Protein AF-A0A8S3WNC9-F1 (afdb_monomer_lite)

Sequence (208 aa):
MDARQRERILHWLAEEEEEILGGEDDEDGNHIYPDETSEHNTDSEQECDDGDPETQDHVSESSEDQQMDVDSSDSDDNEPLIHMSSQNFYFLKKKDKSGHYKTICKWSKTPYPQGIRTRRQNIVTEQPGPQGTARAVSNPFESWLLLLGVDMLQHIVECTNIKIASMQTNYERQRDCEETNIIELKALIGIMYLIGIHESSHALIDDI

Structure (mmCIF, N/CA/C/O backbone):
data_AF-A0A8S3WNC9-F1
#
_entry.id   AF-A0A8S3WNC9-F1
#
loop_
_atom_site.group_PDB
_atom_site.id
_atom_site.type_symbol
_atom_site.label_atom_id
_atom_site.label_alt_id
_atom_site.label_comp_id
_atom_site.label_asym_id
_atom_site.label_entity_id
_atom_site.label_seq_id
_atom_site.pdbx_PDB_ins_code
_atom_site.Cartn_x
_atom_site.Cartn_y
_atom_site.Cartn_z
_atom_site.occupancy
_atom_site.B_iso_or_equiv
_atom_site.auth_seq_id
_atom_site.auth_comp_id
_atom_site.auth_asym_id
_atom_site.auth_atom_id
_atom_site.pdbx_PDB_model_num
ATOM 1 N N . MET A 1 1 ? -11.033 -15.323 4.228 1.00 76.62 1 MET A N 1
ATOM 2 C CA . MET A 1 1 ? -9.978 -15.755 5.182 1.00 76.62 1 MET A CA 1
ATOM 3 C C . MET A 1 1 ? -10.143 -17.209 5.667 1.00 76.62 1 MET A C 1
ATOM 5 O O . MET A 1 1 ? -11.269 -17.615 5.930 1.00 76.62 1 MET A O 1
ATOM 9 N N . ASP A 1 2 ? -9.051 -17.983 5.805 1.00 87.38 2 ASP A N 1
ATOM 10 C CA . ASP A 1 2 ? -9.047 -19.333 6.424 1.00 87.38 2 ASP A CA 1
ATOM 11 C C . ASP A 1 2 ? -9.024 -19.273 7.968 1.00 87.38 2 ASP A C 1
ATOM 13 O O . ASP A 1 2 ? -8.505 -18.322 8.556 1.00 87.38 2 ASP A O 1
ATOM 17 N N . ALA A 1 3 ? -9.534 -20.305 8.647 1.00 84.88 3 ALA A N 1
ATOM 18 C CA . ALA A 1 3 ? -9.654 -20.348 10.109 1.00 84.88 3 ALA A CA 1
ATOM 19 C C . ALA A 1 3 ? -8.302 -20.180 10.826 1.00 84.88 3 ALA A C 1
ATOM 21 O O . ALA A 1 3 ? -8.204 -19.420 11.786 1.00 84.88 3 ALA A O 1
ATOM 22 N N . ARG A 1 4 ? -7.233 -20.802 10.308 1.00 89.44 4 ARG A N 1
ATOM 23 C CA . ARG A 1 4 ? -5.883 -20.658 10.885 1.00 89.44 4 ARG A CA 1
ATOM 24 C C . ARG A 1 4 ? -5.333 -19.244 10.744 1.00 89.44 4 ARG A C 1
ATOM 26 O O . ARG A 1 4 ? -4.591 -18.783 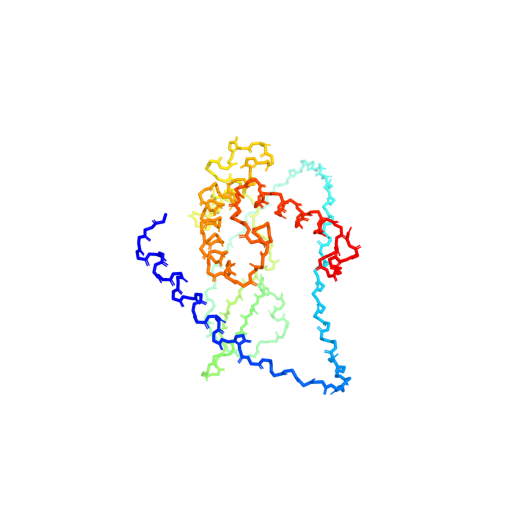11.602 1.00 89.44 4 ARG A O 1
ATOM 33 N N . GLN A 1 5 ? -5.649 -18.563 9.642 1.00 85.31 5 GLN A N 1
ATOM 34 C CA . GLN A 1 5 ? -5.223 -17.177 9.441 1.00 85.31 5 GLN A CA 1
ATOM 35 C C . GLN A 1 5 ? -5.932 -16.256 10.428 1.00 85.31 5 GLN A C 1
ATOM 37 O O . GLN A 1 5 ? -5.288 -15.398 11.021 1.00 85.31 5 GLN A O 1
ATOM 42 N N . ARG A 1 6 ? -7.228 -16.489 10.660 1.00 87.44 6 ARG A N 1
ATOM 43 C CA . ARG A 1 6 ? -8.001 -15.747 11.655 1.00 87.44 6 ARG A CA 1
ATOM 44 C C . ARG A 1 6 ? -7.433 -15.919 13.063 1.00 87.44 6 ARG A C 1
ATOM 46 O O . ARG A 1 6 ? -7.245 -14.928 13.755 1.00 87.44 6 ARG A O 1
ATOM 53 N N . GLU A 1 7 ? -7.123 -17.150 13.468 1.00 88.56 7 GLU A N 1
ATOM 54 C CA . GLU A 1 7 ? -6.500 -17.425 14.773 1.00 88.56 7 GLU A CA 1
ATOM 55 C C . GLU A 1 7 ? -5.151 -16.713 14.931 1.00 88.56 7 GLU A C 1
ATOM 57 O O . GLU A 1 7 ? -4.887 -16.120 15.972 1.00 88.56 7 GLU A O 1
ATOM 62 N N . ARG A 1 8 ? -4.319 -16.710 13.882 1.00 90.00 8 ARG A N 1
ATOM 63 C CA . ARG A 1 8 ? -3.036 -15.990 13.892 1.00 90.00 8 ARG A CA 1
ATOM 64 C C . ARG A 1 8 ? -3.204 -14.482 14.058 1.00 90.00 8 ARG A C 1
ATOM 66 O O . ARG A 1 8 ? -2.432 -13.879 14.787 1.00 90.00 8 ARG A O 1
ATOM 73 N N . ILE A 1 9 ? -4.190 -13.883 13.395 1.00 87.88 9 ILE A N 1
ATOM 74 C CA . ILE A 1 9 ? -4.463 -12.445 13.526 1.00 87.88 9 ILE A CA 1
ATOM 75 C C . ILE A 1 9 ? -4.947 -12.124 14.937 1.00 87.88 9 ILE A C 1
ATOM 77 O O . ILE A 1 9 ? -4.462 -11.176 15.536 1.00 87.88 9 ILE A O 1
ATOM 81 N N . LEU A 1 10 ? -5.847 -12.936 15.498 1.00 87.62 10 LEU A N 1
ATOM 82 C CA . LEU A 1 10 ? -6.298 -12.756 16.880 1.00 87.62 10 LEU A CA 1
ATOM 83 C C . LEU A 1 10 ? -5.141 -12.847 17.883 1.00 87.62 10 LEU A C 1
ATOM 85 O O . LEU A 1 10 ? -5.122 -12.090 18.844 1.00 87.62 10 LEU A O 1
ATOM 89 N N . HIS A 1 11 ? -4.173 -13.734 17.642 1.00 88.62 11 HIS A N 1
ATOM 90 C CA . HIS A 1 11 ? -2.960 -13.811 18.454 1.00 88.62 11 HIS A CA 1
ATOM 91 C C . HIS A 1 11 ? -2.130 -12.524 18.380 1.00 88.62 11 HIS A C 1
ATOM 93 O O . HIS A 1 11 ? -1.777 -11.985 19.420 1.00 88.62 11 HIS A O 1
ATOM 99 N N . TRP A 1 12 ? -1.867 -12.004 17.176 1.00 87.25 12 TRP A N 1
ATOM 100 C CA . TRP A 1 12 ? -1.143 -10.735 17.008 1.00 87.25 12 TRP A CA 1
ATOM 101 C C . TRP A 1 12 ? -1.840 -9.566 17.701 1.00 87.25 12 TRP A C 1
ATOM 103 O O . TRP A 1 12 ? -1.190 -8.755 18.348 1.00 87.25 12 TRP A O 1
ATOM 113 N N . LEU A 1 13 ? -3.169 -9.503 17.610 1.00 84.31 13 LEU A N 1
ATOM 114 C CA . LEU A 1 13 ? -3.936 -8.444 18.262 1.00 84.31 13 LEU A CA 1
ATOM 115 C C . LEU A 1 13 ? -3.883 -8.524 19.792 1.00 84.31 13 LEU A C 1
ATOM 117 O O . LEU A 1 13 ? -3.935 -7.485 20.440 1.00 84.31 13 LEU A O 1
ATOM 121 N N . ALA A 1 14 ? -3.785 -9.730 20.357 1.00 82.31 14 ALA A N 1
ATOM 122 C CA . ALA A 1 14 ? -3.617 -9.914 21.795 1.00 82.31 14 ALA A CA 1
ATOM 123 C C . ALA A 1 14 ? -2.210 -9.506 22.269 1.00 82.31 14 ALA A C 1
ATOM 125 O O . ALA A 1 14 ? -2.079 -8.957 23.357 1.00 82.31 14 ALA A O 1
ATOM 126 N N . GLU A 1 15 ? -1.175 -9.733 21.451 1.00 78.31 15 GLU A N 1
ATOM 127 C CA . GLU A 1 15 ? 0.200 -9.296 21.743 1.00 78.31 15 GLU A CA 1
ATOM 128 C C . GLU A 1 15 ? 0.330 -7.760 21.736 1.00 78.31 15 GLU A C 1
ATOM 130 O O . GLU A 1 15 ? 0.956 -7.199 22.631 1.00 78.31 15 GLU A O 1
ATOM 135 N N . GLU A 1 16 ? -0.306 -7.063 20.785 1.00 66.50 16 GLU A N 1
ATOM 136 C CA . GLU A 1 16 ? -0.294 -5.587 20.730 1.00 66.50 16 GLU A CA 1
ATOM 137 C C . GLU A 1 16 ? -0.976 -4.926 21.942 1.00 66.50 16 GLU A C 1
ATOM 139 O O . GLU A 1 16 ? -0.568 -3.847 22.371 1.00 66.50 16 GLU A O 1
ATOM 144 N N . GLU A 1 17 ? -2.013 -5.548 22.515 1.00 59.25 17 GLU A N 1
ATOM 145 C CA . GLU A 1 17 ? -2.691 -5.014 23.706 1.00 59.25 17 GLU A CA 1
ATOM 146 C C . GLU A 1 17 ? -1.800 -5.065 24.961 1.00 59.25 17 GLU A C 1
ATOM 148 O O . GLU A 1 17 ? -1.938 -4.205 25.832 1.00 59.25 17 GLU A O 1
ATOM 153 N N . GLU A 1 18 ? -0.846 -6.001 25.044 1.00 54.47 18 GLU A N 1
ATOM 154 C CA . GLU A 1 18 ? 0.118 -6.058 26.153 1.00 54.47 18 GLU A CA 1
ATOM 155 C C . GLU A 1 18 ? 1.220 -4.986 26.047 1.00 54.47 18 GLU A C 1
ATOM 157 O O . GLU A 1 18 ? 1.701 -4.518 27.078 1.00 54.47 18 GLU A O 1
ATOM 162 N N . GLU A 1 19 ? 1.590 -4.538 24.841 1.00 51.41 19 GLU A N 1
ATOM 163 C CA . GLU A 1 19 ? 2.602 -3.480 24.658 1.00 51.41 19 GLU A CA 1
ATOM 164 C C . GLU A 1 19 ? 2.064 -2.058 24.910 1.00 51.41 19 GLU A C 1
ATOM 166 O O . GLU A 1 19 ? 2.838 -1.163 25.252 1.00 51.41 19 GLU A O 1
ATOM 171 N N . ILE A 1 20 ? 0.750 -1.830 24.791 1.00 47.00 20 ILE A N 1
ATOM 172 C CA . ILE A 1 20 ? 0.132 -0.498 24.960 1.00 47.00 20 ILE A CA 1
ATOM 173 C C . ILE A 1 20 ? -0.254 -0.209 26.431 1.00 47.00 20 ILE A C 1
ATOM 175 O O . ILE A 1 20 ? -0.448 0.947 26.812 1.00 47.00 20 ILE A O 1
ATOM 179 N N . LEU A 1 21 ? -0.290 -1.221 27.307 1.00 36.31 21 LEU A N 1
ATOM 180 C CA . LEU A 1 21 ? -0.607 -1.089 28.742 1.00 36.31 21 LEU A CA 1
ATOM 181 C C . LEU A 1 21 ? 0.608 -0.662 29.593 1.00 36.31 21 LEU A C 1
ATOM 183 O O . LEU A 1 21 ? 0.961 -1.310 30.577 1.00 36.31 21 LEU A O 1
ATOM 187 N N . GLY A 1 22 ? 1.251 0.443 29.213 1.00 39.50 22 GLY A N 1
ATOM 188 C CA . GLY A 1 22 ? 2.412 1.003 29.918 1.00 39.50 22 GLY A CA 1
ATOM 189 C C . GLY A 1 22 ? 2.439 2.529 30.017 1.00 39.50 22 GLY A C 1
ATOM 190 O O . GLY A 1 22 ? 3.501 3.091 30.266 1.00 39.50 22 GLY A O 1
ATOM 191 N N . GLY A 1 23 ? 1.311 3.207 29.796 1.00 39.94 23 GLY A N 1
ATOM 192 C CA . GLY A 1 23 ? 1.157 4.630 30.096 1.00 39.94 23 GLY A CA 1
ATOM 193 C C . GLY A 1 23 ? 0.441 4.800 31.427 1.00 39.94 23 GLY A C 1
ATOM 194 O O . GLY A 1 23 ? -0.783 4.879 31.451 1.0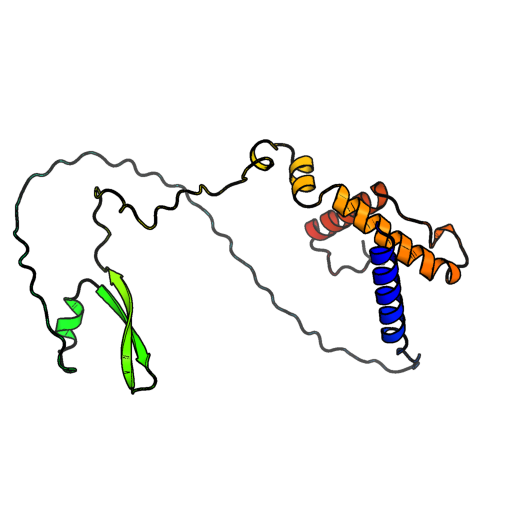0 39.94 23 GLY A O 1
ATOM 195 N N . GLU A 1 24 ? 1.182 4.792 32.534 1.00 39.19 24 GLU A N 1
ATOM 196 C CA . GLU A 1 24 ? 0.661 5.331 33.790 1.00 39.19 24 GLU A CA 1
ATOM 197 C C . GLU A 1 24 ? 0.389 6.828 33.571 1.00 39.19 24 GLU A C 1
ATOM 199 O O . GLU A 1 24 ? 1.256 7.561 33.089 1.00 39.19 24 GLU A O 1
ATOM 204 N N . ASP A 1 25 ? -0.841 7.255 33.863 1.00 47.38 25 ASP A N 1
ATOM 205 C CA . ASP A 1 25 ? -1.252 8.656 33.899 1.00 47.38 25 ASP A CA 1
ATOM 206 C C . ASP A 1 25 ? -0.481 9.382 35.014 1.00 47.38 25 ASP A C 1
ATOM 208 O O . ASP A 1 25 ? -0.978 9.549 36.130 1.00 47.38 25 ASP A O 1
ATOM 212 N N . ASP A 1 26 ? 0.739 9.817 34.719 1.00 41.84 26 ASP A N 1
ATOM 213 C CA . ASP A 1 26 ? 1.429 10.807 35.533 1.00 41.84 26 ASP A CA 1
ATOM 214 C C . ASP A 1 26 ? 1.011 12.202 35.052 1.00 41.84 26 ASP A C 1
ATOM 216 O O . ASP A 1 26 ? 1.523 12.762 34.077 1.00 41.84 26 ASP A O 1
ATOM 220 N N . GLU A 1 27 ? 0.029 12.769 35.754 1.00 52.34 27 GLU A N 1
ATOM 221 C CA . GLU A 1 27 ? -0.184 14.210 35.776 1.00 52.34 27 GLU A CA 1
ATOM 222 C C . GLU A 1 27 ? 1.116 14.917 36.212 1.00 52.34 27 GLU A C 1
ATOM 224 O O . GLU A 1 27 ? 1.657 14.639 37.281 1.00 52.34 27 GLU A O 1
ATOM 229 N N . ASP A 1 28 ? 1.517 15.907 35.407 1.00 45.28 28 ASP A N 1
ATOM 230 C CA . ASP A 1 28 ? 2.451 17.012 35.686 1.00 45.28 28 ASP A CA 1
ATOM 231 C C . ASP A 1 28 ? 3.860 16.930 35.054 1.00 45.28 28 ASP A C 1
ATOM 233 O O . ASP A 1 28 ? 4.662 16.036 35.310 1.00 45.28 28 ASP A O 1
ATOM 237 N N . GLY A 1 29 ? 4.192 17.977 34.284 1.00 40.88 29 GLY A N 1
ATOM 238 C CA . GLY A 1 29 ? 5.581 18.368 34.018 1.00 40.88 29 GLY A CA 1
ATOM 239 C C . GLY A 1 29 ? 6.100 18.255 32.579 1.00 40.88 29 GLY A C 1
ATOM 240 O O . GLY A 1 29 ? 6.952 17.428 32.292 1.00 40.88 29 GLY A O 1
ATOM 241 N N . ASN A 1 30 ? 5.678 19.176 31.703 1.00 45.16 30 ASN A N 1
ATOM 242 C CA . ASN A 1 30 ? 6.481 19.806 30.636 1.00 45.16 30 ASN A CA 1
ATOM 243 C C . ASN A 1 30 ? 7.755 19.049 30.171 1.00 45.16 30 ASN A C 1
ATOM 245 O O . ASN A 1 30 ? 8.873 19.441 30.523 1.00 45.16 30 ASN A O 1
ATOM 249 N N . HIS A 1 31 ? 7.601 18.024 29.325 1.00 38.72 31 HIS A N 1
ATOM 250 C CA . HIS A 1 31 ? 8.727 17.378 28.649 1.00 38.72 31 HIS A CA 1
ATOM 251 C C . HIS A 1 31 ? 8.811 17.854 27.192 1.00 38.72 31 HIS A C 1
ATOM 253 O O . HIS A 1 31 ? 8.074 17.414 26.316 1.00 38.72 31 HIS A O 1
ATOM 259 N N . ILE A 1 32 ? 9.717 18.801 26.940 1.00 41.75 32 ILE A N 1
ATOM 260 C CA . ILE A 1 32 ? 10.161 19.160 25.588 1.00 41.75 32 ILE A CA 1
ATOM 261 C C . ILE A 1 32 ? 10.889 17.936 25.025 1.00 41.75 32 ILE A C 1
ATOM 263 O O . ILE A 1 32 ? 11.963 17.582 25.517 1.00 41.75 32 ILE A O 1
ATOM 267 N N . TYR A 1 33 ? 10.298 17.282 24.028 1.00 45.78 33 TYR A N 1
ATOM 268 C CA . TYR A 1 33 ? 11.011 16.319 23.194 1.00 45.78 33 TYR A CA 1
ATOM 269 C C . TYR A 1 33 ? 11.911 17.100 22.226 1.00 45.78 33 TYR A C 1
ATOM 271 O O . TYR A 1 33 ? 11.439 18.061 21.614 1.00 45.78 33 TYR A O 1
ATOM 279 N N . PRO A 1 34 ? 13.204 16.757 22.099 1.00 41.41 34 PRO A N 1
ATOM 280 C CA . PRO A 1 34 ? 14.046 17.356 21.081 1.00 41.41 34 PRO A CA 1
ATOM 281 C C . PRO A 1 34 ? 13.605 16.851 19.703 1.00 41.41 34 PRO A C 1
ATOM 283 O O . PRO A 1 34 ? 13.521 15.651 19.457 1.00 41.41 34 PRO A O 1
ATOM 286 N N . ASP A 1 35 ? 13.304 17.821 18.850 1.00 41.84 35 ASP A N 1
ATOM 287 C CA . ASP A 1 35 ? 12.992 17.714 17.431 1.00 41.84 35 ASP A CA 1
ATOM 288 C C . ASP A 1 35 ? 14.160 17.050 16.680 1.00 41.84 35 ASP A C 1
ATOM 290 O O . ASP A 1 35 ? 15.197 17.670 16.439 1.00 41.84 35 ASP A O 1
ATOM 294 N N . GLU A 1 36 ? 14.032 15.761 16.360 1.00 45.34 36 GLU A N 1
ATOM 295 C CA . GLU A 1 36 ? 14.925 15.090 15.413 1.00 45.34 36 GLU A CA 1
ATOM 296 C C . GLU A 1 36 ? 14.357 15.294 14.006 1.00 45.34 36 GLU A C 1
ATOM 298 O O . GLU A 1 36 ? 13.666 14.442 13.443 1.00 45.34 36 GLU A O 1
ATOM 303 N N . THR A 1 37 ? 14.653 16.457 13.429 1.00 41.12 37 THR A N 1
ATOM 304 C CA . THR A 1 37 ? 14.406 16.745 12.018 1.00 41.12 37 THR A CA 1
ATOM 305 C C . THR A 1 37 ? 15.245 15.798 11.158 1.00 41.12 37 THR A C 1
ATOM 307 O O . THR A 1 37 ? 16.446 15.997 10.962 1.00 41.12 37 THR A O 1
ATOM 310 N N . SER A 1 38 ? 14.625 14.740 10.638 1.00 45.34 38 SER A N 1
ATOM 311 C CA . SER A 1 38 ? 15.210 13.922 9.577 1.00 45.34 38 SER A CA 1
ATOM 312 C C . SER A 1 38 ? 15.127 14.692 8.255 1.00 45.34 38 SER A C 1
ATOM 314 O O . SER A 1 38 ? 14.096 14.708 7.586 1.00 45.34 38 SER A O 1
ATOM 316 N N . GLU A 1 39 ? 16.211 15.375 7.887 1.00 41.31 39 GLU A N 1
ATOM 317 C CA . GLU A 1 39 ? 16.338 16.079 6.607 1.00 41.31 39 GLU A CA 1
ATOM 318 C C . GLU A 1 39 ? 16.530 15.079 5.451 1.00 41.31 39 GLU A C 1
ATOM 320 O O . GLU A 1 39 ? 17.648 14.796 5.014 1.00 41.31 39 GLU A O 1
ATOM 325 N N . HIS A 1 40 ? 15.436 14.526 4.927 1.00 42.47 40 HIS A N 1
ATOM 326 C CA . HIS A 1 40 ? 15.460 13.772 3.674 1.00 42.47 40 HIS A CA 1
ATOM 327 C C . HIS A 1 40 ? 15.319 14.725 2.478 1.00 42.47 40 HIS A C 1
ATOM 329 O O . HIS A 1 40 ? 14.245 14.885 1.904 1.00 42.47 40 HIS A O 1
ATOM 335 N N . ASN A 1 41 ? 16.423 15.364 2.087 1.00 49.97 41 ASN A N 1
ATOM 336 C CA . ASN A 1 41 ? 16.502 16.107 0.830 1.00 49.97 41 ASN A CA 1
ATOM 337 C C . ASN A 1 41 ? 16.599 15.118 -0.344 1.00 49.97 41 ASN A C 1
ATOM 339 O O . ASN A 1 41 ? 17.667 14.567 -0.606 1.00 49.97 41 ASN A O 1
ATOM 343 N N . THR A 1 42 ? 15.497 14.896 -1.064 1.00 52.31 42 THR A N 1
ATOM 344 C CA . THR A 1 42 ? 15.538 14.333 -2.425 1.00 52.31 42 THR A CA 1
ATOM 345 C C . THR A 1 42 ? 15.130 15.420 -3.400 1.00 52.31 42 THR A C 1
ATOM 347 O O . THR A 1 42 ? 13.991 15.474 -3.849 1.00 52.31 42 THR A O 1
ATOM 350 N N . ASP A 1 43 ? 16.083 16.295 -3.695 1.00 41.62 43 ASP A N 1
ATOM 351 C CA . ASP A 1 43 ? 16.003 17.179 -4.845 1.00 41.62 43 ASP A CA 1
ATOM 352 C C . ASP A 1 43 ? 16.796 16.532 -5.988 1.00 41.62 43 ASP A C 1
ATOM 354 O O . ASP A 1 43 ? 18.007 16.301 -5.907 1.00 41.62 43 ASP A O 1
ATOM 358 N N . SER A 1 44 ? 16.085 16.109 -7.023 1.00 48.88 44 SER A N 1
ATOM 359 C CA . SER A 1 44 ? 16.664 15.646 -8.281 1.00 48.88 44 SER A CA 1
ATOM 360 C C . SER A 1 44 ? 15.734 16.073 -9.402 1.00 48.88 44 SER A C 1
ATOM 362 O O . SER A 1 44 ? 15.063 15.258 -10.031 1.00 48.88 44 SER A O 1
ATOM 364 N N . GLU A 1 45 ? 15.692 17.380 -9.639 1.00 49.03 45 GLU A N 1
ATOM 365 C CA . GLU A 1 45 ? 15.221 17.933 -10.901 1.00 49.03 45 GLU A CA 1
ATOM 366 C C . GLU A 1 45 ? 16.258 17.629 -11.991 1.00 49.03 45 GLU A C 1
ATOM 368 O O . GLU A 1 45 ? 17.377 18.143 -11.987 1.00 49.03 45 GLU A O 1
ATOM 373 N N . GLN A 1 46 ? 15.905 16.745 -12.925 1.00 52.34 46 GLN A N 1
ATOM 374 C CA . GLN A 1 46 ? 16.697 16.494 -14.124 1.00 52.34 46 GLN A CA 1
ATOM 375 C C . GLN A 1 46 ? 15.867 16.912 -15.341 1.00 52.34 46 GLN A C 1
ATOM 377 O O . GLN A 1 46 ? 15.061 16.140 -15.858 1.00 52.34 46 GLN A O 1
ATOM 382 N N . GLU A 1 47 ? 16.049 18.165 -15.766 1.00 41.28 47 GLU A N 1
ATOM 383 C CA . GLU A 1 47 ? 15.577 18.677 -17.055 1.00 41.28 47 GLU A CA 1
ATOM 384 C C . GLU A 1 47 ? 16.251 17.894 -18.192 1.00 41.28 47 GLU A C 1
ATOM 386 O O . GLU A 1 47 ? 17.480 17.843 -18.298 1.00 41.28 47 GLU A O 1
ATOM 391 N N . CYS A 1 48 ? 15.448 17.270 -19.052 1.00 39.09 48 CYS A N 1
ATOM 392 C CA . CYS A 1 48 ? 15.897 16.723 -20.324 1.00 39.09 48 CYS A CA 1
ATOM 393 C C . CYS A 1 48 ? 15.686 17.765 -21.433 1.00 39.09 48 CYS A C 1
ATOM 395 O O . CYS A 1 48 ? 14.566 17.996 -21.884 1.00 39.09 48 CYS A O 1
ATOM 397 N N . ASP A 1 49 ? 16.781 18.393 -21.863 1.00 44.34 49 ASP A N 1
ATOM 398 C CA . ASP A 1 49 ? 16.846 19.226 -23.067 1.00 44.34 49 ASP A CA 1
ATOM 399 C C . ASP A 1 49 ? 17.164 18.328 -24.275 1.00 44.34 49 ASP A C 1
ATOM 401 O O . ASP A 1 49 ? 18.269 17.794 -24.406 1.00 44.34 49 ASP A O 1
ATOM 405 N N . ASP A 1 50 ? 16.155 18.096 -25.116 1.00 44.97 50 ASP A N 1
ATOM 406 C CA . ASP A 1 50 ? 16.214 17.244 -26.308 1.00 44.97 50 ASP A CA 1
ATOM 407 C C . ASP A 1 50 ? 16.670 18.091 -27.512 1.00 44.97 50 ASP A C 1
ATOM 409 O O . ASP A 1 50 ? 15.873 18.630 -28.285 1.00 44.97 50 ASP A O 1
ATOM 413 N N . GLY A 1 51 ? 17.988 18.264 -27.631 1.00 40.72 51 GLY A N 1
ATOM 414 C CA . GLY A 1 51 ? 18.640 18.957 -28.741 1.00 40.72 51 GLY A CA 1
ATOM 415 C C . GLY A 1 51 ? 19.197 17.985 -29.782 1.00 40.72 51 GLY A C 1
ATOM 416 O O . GLY A 1 51 ? 20.292 17.451 -29.616 1.00 40.72 51 GLY A O 1
ATOM 417 N N . ASP A 1 52 ? 18.452 17.792 -30.869 1.00 49.59 52 ASP A N 1
ATOM 418 C CA . ASP A 1 52 ? 18.869 17.126 -32.110 1.00 49.59 52 ASP A CA 1
ATOM 419 C C . ASP A 1 52 ? 20.082 17.815 -32.769 1.00 49.59 52 ASP A C 1
ATOM 421 O O . ASP A 1 52 ? 20.088 19.043 -32.914 1.00 49.59 52 ASP A O 1
ATOM 425 N N . PRO A 1 53 ? 21.081 17.052 -33.250 1.00 48.66 53 PRO A N 1
ATOM 426 C CA . PRO A 1 53 ? 21.934 17.540 -34.315 1.00 48.66 53 PRO A CA 1
ATOM 427 C C . PRO A 1 53 ? 21.955 16.578 -35.510 1.00 48.66 53 PRO A C 1
ATOM 429 O O . PRO A 1 53 ? 22.694 15.588 -35.540 1.00 48.66 53 PRO A O 1
ATOM 432 N N . GLU A 1 54 ? 21.249 16.969 -36.572 1.00 46.28 54 GLU A N 1
ATOM 433 C CA . GLU A 1 54 ? 21.592 16.580 -37.937 1.00 46.28 54 GLU A CA 1
ATOM 434 C C . GLU A 1 54 ? 23.070 16.877 -38.225 1.00 46.28 54 GLU A C 1
ATOM 436 O O . GLU A 1 54 ? 23.492 18.034 -38.204 1.00 46.28 54 GLU A O 1
ATOM 441 N N . THR A 1 55 ? 23.863 15.860 -38.578 1.00 40.88 55 THR A N 1
ATOM 442 C CA . THR A 1 55 ? 25.173 16.080 -39.210 1.00 40.88 55 THR A CA 1
ATOM 443 C C . THR A 1 55 ? 25.505 15.028 -40.274 1.00 40.88 55 THR A C 1
ATOM 445 O O . THR A 1 55 ? 25.925 13.912 -39.999 1.00 40.88 55 THR A O 1
ATOM 448 N N . GLN A 1 56 ? 25.247 15.442 -41.515 1.00 39.78 56 GLN A N 1
ATOM 449 C CA . GLN A 1 56 ? 26.083 15.356 -42.720 1.00 39.78 56 GLN A CA 1
ATOM 450 C C . GLN A 1 56 ? 27.161 14.258 -42.842 1.00 39.78 56 GLN A C 1
ATOM 452 O O . GLN A 1 56 ? 28.135 14.194 -42.095 1.00 39.78 56 GLN A O 1
ATOM 457 N N . ASP A 1 57 ? 27.015 13.517 -43.945 1.00 40.69 57 ASP A N 1
ATOM 458 C CA . ASP A 1 57 ? 28.016 12.726 -44.665 1.00 40.69 57 ASP A CA 1
ATOM 459 C C . ASP A 1 57 ? 29.402 13.390 -44.732 1.00 40.69 57 ASP A C 1
ATOM 461 O O . ASP A 1 57 ? 29.554 14.498 -45.253 1.00 40.69 57 ASP A O 1
ATOM 465 N N . HIS A 1 58 ? 30.440 12.642 -44.353 1.00 39.22 58 HIS A N 1
ATOM 466 C CA . HIS A 1 58 ? 31.770 12.847 -44.918 1.00 39.22 58 HIS A CA 1
ATOM 467 C C . HIS A 1 58 ? 32.528 11.521 -45.039 1.00 39.22 58 HIS A C 1
ATOM 469 O O . HIS A 1 58 ? 32.915 10.889 -44.058 1.00 39.22 58 HIS A O 1
ATOM 475 N N . VAL A 1 59 ? 32.741 11.114 -46.289 1.00 44.25 59 VAL A N 1
ATOM 476 C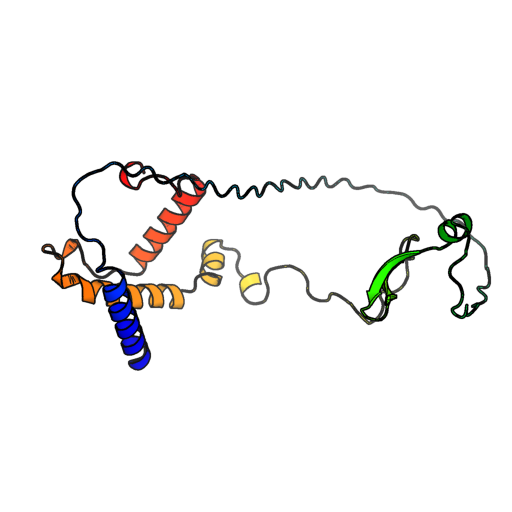 CA . VAL A 1 59 ? 33.607 10.008 -46.706 1.00 44.25 59 VAL A CA 1
ATOM 477 C C . VAL A 1 59 ? 35.068 10.427 -46.528 1.00 44.25 59 VAL A C 1
ATOM 479 O O . VAL A 1 59 ? 35.429 11.525 -46.952 1.00 44.25 59 VAL A O 1
ATOM 482 N N . SER A 1 60 ? 35.897 9.544 -45.963 1.00 37.06 60 SER A N 1
ATOM 483 C CA . SER A 1 60 ? 37.357 9.545 -46.140 1.00 37.06 60 SER A CA 1
ATOM 484 C C . SER A 1 60 ? 37.919 8.126 -46.006 1.00 37.06 60 SER A C 1
ATOM 486 O O . SER A 1 60 ? 37.573 7.386 -45.087 1.00 37.06 60 SER A O 1
ATOM 488 N N . GLU A 1 61 ? 38.764 7.768 -46.970 1.00 38.91 61 GLU A N 1
ATOM 489 C CA . GLU A 1 61 ? 39.427 6.478 -47.170 1.00 38.91 61 GLU A CA 1
ATOM 490 C C . GLU A 1 61 ? 40.747 6.338 -46.380 1.00 38.91 61 GLU A C 1
ATOM 492 O O . GLU A 1 61 ? 41.405 7.335 -46.088 1.00 38.91 61 GLU A O 1
ATOM 497 N N . SER A 1 62 ? 41.191 5.076 -46.234 1.00 36.44 62 SER A N 1
ATOM 498 C CA . SER A 1 62 ? 42.573 4.618 -45.956 1.00 36.44 62 SER A CA 1
ATOM 499 C C . SER A 1 62 ? 43.070 4.799 -44.507 1.00 36.44 62 SER A C 1
ATOM 501 O O . SER A 1 62 ? 42.750 5.780 -43.856 1.00 36.44 62 SER A O 1
ATOM 503 N N . SER A 1 63 ? 43.837 3.903 -43.883 1.00 35.19 63 SER A N 1
ATOM 504 C CA . SER A 1 63 ? 44.771 2.880 -44.370 1.00 35.19 63 SER A CA 1
ATOM 505 C C . SER A 1 63 ? 44.963 1.779 -43.313 1.00 35.19 63 SER A C 1
ATOM 507 O O . SER A 1 63 ? 44.704 1.979 -42.127 1.00 35.19 63 SER A O 1
ATOM 509 N N . GLU A 1 64 ? 45.423 0.615 -43.765 1.00 47.75 64 GLU A N 1
ATOM 510 C CA . GLU A 1 64 ? 45.787 -0.558 -42.967 1.00 47.75 64 GLU A CA 1
ATOM 511 C C . GLU A 1 64 ? 46.907 -0.253 -41.962 1.00 47.75 64 GLU A C 1
ATOM 513 O O . GLU A 1 64 ? 47.910 0.342 -42.339 1.00 47.75 64 GLU A O 1
ATOM 518 N N . ASP A 1 65 ? 46.787 -0.742 -40.722 1.00 39.38 65 ASP A N 1
ATOM 519 C CA . ASP A 1 65 ? 47.951 -0.940 -39.854 1.00 39.38 65 ASP A CA 1
ATOM 520 C C . ASP A 1 65 ? 47.788 -2.186 -38.973 1.00 39.38 65 ASP A C 1
ATOM 522 O O . ASP A 1 65 ? 46.784 -2.402 -38.288 1.00 39.38 65 ASP A O 1
ATOM 526 N N . GLN A 1 66 ? 48.800 -3.047 -39.064 1.00 44.22 66 GLN A N 1
ATOM 527 C CA . GLN A 1 66 ? 48.900 -4.366 -38.450 1.00 44.22 66 GLN A CA 1
ATOM 528 C C . GLN A 1 66 ? 49.176 -4.232 -36.947 1.00 44.22 66 GLN A C 1
ATOM 530 O O . GLN A 1 66 ? 50.182 -3.652 -36.543 1.00 44.22 66 GLN A O 1
ATOM 535 N N . GLN A 1 67 ? 48.314 -4.807 -36.108 1.00 41.34 67 GLN A N 1
ATOM 536 C CA . GLN A 1 67 ? 48.533 -4.876 -34.662 1.00 41.34 67 GLN A CA 1
ATOM 537 C C . GLN A 1 67 ? 49.323 -6.146 -34.326 1.00 41.34 67 GLN A C 1
ATOM 539 O O . GLN A 1 67 ? 48.840 -7.258 -34.526 1.00 41.34 67 GLN A O 1
ATOM 544 N N . MET A 1 68 ? 50.554 -5.977 -33.838 1.00 39.91 68 MET A N 1
ATOM 545 C CA . MET A 1 68 ? 51.300 -7.033 -33.152 1.00 39.91 68 MET A CA 1
ATOM 546 C C . MET A 1 68 ? 50.857 -7.079 -31.688 1.00 39.91 68 MET A C 1
ATOM 548 O O . MET A 1 68 ? 51.053 -6.116 -30.947 1.00 39.91 68 MET A O 1
ATOM 552 N N . ASP A 1 69 ? 50.286 -8.209 -31.278 1.00 39.47 69 ASP A N 1
ATOM 553 C CA . ASP A 1 69 ? 49.993 -8.517 -29.882 1.00 39.47 69 ASP A CA 1
ATOM 554 C C . ASP A 1 69 ? 51.307 -8.775 -29.127 1.00 39.47 69 ASP A C 1
ATOM 556 O O . ASP A 1 69 ? 51.962 -9.802 -29.316 1.00 39.47 69 ASP A O 1
ATOM 560 N N . VAL A 1 70 ? 51.707 -7.835 -28.270 1.00 43.22 70 VAL A N 1
ATOM 561 C CA . VAL A 1 70 ? 52.784 -8.040 -27.294 1.00 43.22 70 VAL A CA 1
ATOM 562 C C . VAL A 1 70 ? 52.177 -8.404 -25.943 1.00 43.22 70 VAL A C 1
ATOM 564 O O . VAL A 1 70 ? 51.570 -7.581 -25.257 1.00 43.22 70 VAL A O 1
ATOM 567 N N . ASP A 1 71 ? 52.336 -9.673 -25.580 1.00 43.97 71 ASP A N 1
ATOM 568 C CA . ASP A 1 71 ? 51.981 -10.230 -24.279 1.00 43.97 71 ASP A CA 1
ATOM 569 C C . ASP A 1 71 ? 52.988 -9.715 -23.234 1.00 43.97 71 ASP A C 1
ATOM 571 O O . ASP A 1 71 ? 54.128 -10.180 -23.159 1.00 43.97 71 ASP A O 1
ATOM 575 N N . SER A 1 72 ? 52.617 -8.670 -22.486 1.00 43.44 72 SER A N 1
ATOM 576 C CA . SER A 1 72 ? 53.495 -8.083 -21.469 1.00 43.44 72 SER A CA 1
ATOM 577 C C . SER A 1 72 ? 53.273 -8.770 -20.129 1.00 43.44 72 SER A C 1
ATOM 579 O O . SER A 1 72 ? 52.342 -8.454 -19.386 1.00 43.44 72 SER A O 1
ATOM 581 N N . SER A 1 73 ? 54.179 -9.704 -19.843 1.00 43.59 73 SER A N 1
ATOM 582 C CA . SER A 1 73 ? 54.387 -10.329 -18.541 1.00 43.59 73 SER A CA 1
ATOM 583 C C . SER A 1 73 ? 54.565 -9.289 -17.430 1.00 43.59 73 SER A C 1
ATOM 585 O O . SER A 1 73 ? 55.279 -8.300 -17.581 1.00 43.59 73 SER A O 1
ATOM 587 N N . ASP A 1 74 ? 53.922 -9.587 -16.307 1.00 57.97 74 ASP A N 1
ATOM 588 C CA . ASP A 1 74 ? 53.964 -8.924 -15.005 1.00 57.97 74 ASP A CA 1
ATOM 589 C C . ASP A 1 74 ? 55.394 -8.871 -14.439 1.00 57.97 74 ASP A C 1
ATOM 591 O O . ASP A 1 74 ? 55.991 -9.928 -14.233 1.00 57.97 74 ASP A O 1
ATOM 595 N N . SER A 1 75 ? 55.946 -7.669 -14.220 1.00 52.00 75 SER A N 1
ATOM 596 C CA . SER A 1 75 ? 56.923 -7.392 -13.153 1.00 52.00 75 SER A CA 1
ATOM 597 C C . SER A 1 75 ? 57.309 -5.906 -13.068 1.00 52.00 75 SER A C 1
ATOM 599 O O . SER A 1 75 ? 57.717 -5.300 -14.054 1.00 52.00 75 SER A O 1
ATOM 601 N N . ASP A 1 76 ? 57.330 -5.436 -11.820 1.00 41.66 76 ASP A N 1
ATOM 602 C CA . ASP A 1 76 ? 58.149 -4.375 -11.211 1.00 41.66 76 ASP A CA 1
ATOM 603 C C . ASP A 1 76 ? 57.582 -2.944 -11.041 1.00 41.66 76 ASP A C 1
ATOM 605 O O . ASP A 1 76 ? 57.328 -2.185 -11.976 1.00 41.66 76 ASP A O 1
ATOM 609 N N . ASP A 1 77 ? 57.437 -2.579 -9.762 1.00 56.41 77 ASP A N 1
ATOM 610 C CA . ASP A 1 77 ? 56.870 -1.348 -9.196 1.00 56.41 77 ASP A CA 1
ATOM 611 C C . ASP A 1 77 ? 57.858 -0.161 -9.267 1.00 56.41 77 ASP A C 1
ATOM 613 O O . ASP A 1 77 ? 58.228 0.422 -8.245 1.00 56.41 77 ASP A O 1
ATOM 617 N N . ASN A 1 78 ? 58.313 0.227 -10.465 1.00 56.38 78 ASN A N 1
ATOM 618 C CA . ASN A 1 78 ? 59.064 1.484 -10.625 1.00 56.38 78 ASN A CA 1
ATOM 619 C C . ASN A 1 78 ? 59.045 2.075 -12.047 1.00 56.38 78 ASN A C 1
ATOM 621 O O . ASN A 1 78 ? 60.054 2.571 -12.550 1.00 56.38 78 ASN A O 1
ATOM 625 N N . GLU A 1 79 ? 57.887 2.059 -12.707 1.00 53.78 79 GLU A N 1
ATOM 626 C CA . GLU A 1 79 ? 57.711 2.794 -13.965 1.00 53.78 79 GLU A CA 1
ATOM 627 C C . GLU A 1 79 ? 57.450 4.295 -13.688 1.00 53.78 79 GLU A C 1
ATOM 629 O O . GLU A 1 79 ? 56.571 4.635 -12.887 1.00 53.78 79 GLU A O 1
ATOM 634 N N . PRO A 1 80 ? 58.181 5.225 -14.337 1.00 50.22 80 PRO A N 1
ATOM 635 C CA . PRO A 1 80 ? 57.957 6.661 -14.191 1.00 50.22 80 PRO A CA 1
ATOM 636 C C . PRO A 1 80 ? 56.507 7.038 -14.542 1.00 50.22 80 PRO A C 1
ATOM 638 O O . PRO A 1 80 ? 55.966 6.541 -15.526 1.00 50.22 80 PRO A O 1
ATOM 641 N N . LEU A 1 81 ? 55.899 7.996 -13.824 1.00 53.75 81 LEU A N 1
ATOM 642 C CA . LEU A 1 81 ? 54.532 8.514 -14.077 1.00 53.75 81 LEU A CA 1
ATOM 643 C C . LEU A 1 81 ? 54.251 8.878 -15.554 1.00 53.75 81 LEU A C 1
ATOM 645 O O . LEU A 1 81 ? 53.105 8.845 -15.997 1.00 53.75 81 LEU A O 1
ATOM 649 N N . ILE A 1 82 ? 55.302 9.192 -16.318 1.00 50.19 82 ILE A N 1
ATOM 650 C CA . ILE A 1 82 ? 55.279 9.483 -17.759 1.00 50.19 82 ILE A CA 1
ATOM 651 C C . ILE A 1 82 ? 54.825 8.279 -18.607 1.00 50.19 82 ILE A C 1
ATOM 653 O O . ILE A 1 82 ? 54.282 8.476 -19.686 1.00 50.19 82 ILE A O 1
ATOM 657 N N . HIS A 1 83 ? 54.995 7.043 -18.137 1.00 52.62 83 HIS A N 1
ATOM 658 C CA . HIS A 1 83 ? 54.570 5.837 -18.856 1.00 52.62 83 HIS A CA 1
ATOM 659 C C . HIS A 1 83 ? 53.110 5.439 -18.562 1.00 52.62 83 HIS A C 1
ATOM 661 O O . HIS A 1 83 ? 52.464 4.742 -19.346 1.00 52.62 83 HIS A O 1
ATOM 667 N N . MET A 1 84 ? 52.537 5.949 -17.468 1.00 55.22 84 MET A N 1
ATOM 668 C CA . MET A 1 84 ? 51.150 5.692 -17.060 1.00 55.22 84 MET A CA 1
ATOM 669 C C . MET A 1 84 ? 50.132 6.536 -17.852 1.00 55.22 84 MET A C 1
ATOM 671 O O . MET A 1 84 ? 48.968 6.150 -18.002 1.00 55.22 84 MET A O 1
ATOM 675 N N . SER A 1 85 ? 50.561 7.672 -18.416 1.00 56.03 85 SER A N 1
ATOM 676 C CA . SER A 1 85 ? 49.744 8.485 -19.329 1.00 56.03 85 SER A CA 1
ATOM 677 C C . SER A 1 85 ? 49.542 7.817 -20.695 1.00 56.03 85 SER A C 1
ATOM 679 O O . SER A 1 85 ? 48.485 8.009 -21.294 1.00 56.03 85 SER A O 1
ATOM 681 N N . SER A 1 86 ? 50.481 6.970 -21.129 1.00 59.97 86 SER A N 1
ATOM 682 C CA . SER A 1 86 ? 50.446 6.226 -22.400 1.00 59.97 86 SER A CA 1
ATOM 683 C C . SER A 1 86 ? 49.485 5.029 -22.405 1.00 59.97 86 SER A C 1
ATOM 685 O O . SER A 1 86 ? 49.230 4.437 -23.451 1.00 59.97 86 SER A O 1
ATOM 687 N N . GLN A 1 87 ? 48.940 4.639 -21.248 1.00 66.88 87 GLN A N 1
ATOM 688 C CA . GLN A 1 87 ? 48.004 3.518 -21.154 1.00 66.88 87 GLN A CA 1
ATOM 689 C C . GLN A 1 87 ? 46.575 3.961 -21.488 1.00 66.88 87 GLN A C 1
ATOM 691 O O . GLN A 1 87 ? 46.031 4.869 -20.856 1.00 66.88 87 GLN A O 1
ATOM 696 N N . ASN A 1 88 ? 45.923 3.250 -22.413 1.00 80.06 88 ASN A N 1
ATOM 697 C CA . ASN A 1 88 ? 44.542 3.497 -22.859 1.00 80.06 88 ASN A CA 1
ATOM 698 C C . ASN A 1 88 ? 43.462 3.141 -21.825 1.00 80.06 88 ASN A C 1
ATOM 700 O O . ASN A 1 88 ? 42.287 3.083 -22.171 1.00 80.06 88 ASN A O 1
ATOM 704 N N . PHE A 1 89 ? 43.819 2.882 -20.566 1.00 86.62 89 PHE A N 1
ATOM 705 C CA . PHE A 1 89 ? 42.869 2.467 -19.540 1.00 86.62 89 PHE A CA 1
ATOM 706 C C . PHE A 1 89 ? 43.097 3.197 -18.213 1.00 86.62 89 PHE A C 1
ATOM 708 O O . PHE A 1 89 ? 44.232 3.504 -17.853 1.00 86.62 89 PHE A O 1
ATOM 715 N N . TYR A 1 90 ? 42.019 3.444 -17.470 1.00 86.81 90 TYR A N 1
ATOM 716 C CA . TYR A 1 90 ? 42.061 3.697 -16.034 1.00 86.81 90 TYR A CA 1
ATOM 717 C C . TYR A 1 90 ? 41.923 2.373 -15.287 1.00 86.81 90 TYR A C 1
ATOM 719 O O . TYR A 1 90 ? 41.085 1.535 -15.631 1.00 86.81 90 TYR A O 1
ATOM 727 N N . PHE A 1 91 ? 42.721 2.198 -14.239 1.00 88.75 91 PHE A N 1
ATO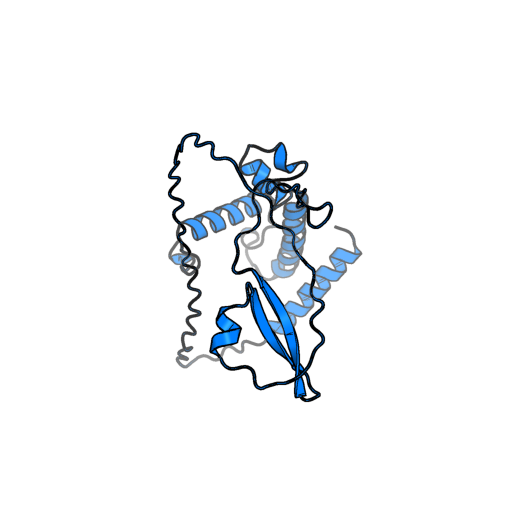M 728 C CA . PHE A 1 91 ? 42.682 1.015 -13.391 1.00 88.75 91 PHE A CA 1
ATOM 729 C C . PHE A 1 91 ? 42.334 1.416 -11.966 1.00 88.75 91 PHE A C 1
ATOM 731 O O . PHE A 1 91 ? 42.998 2.262 -11.374 1.00 88.75 91 PHE A O 1
ATOM 738 N N . LEU A 1 92 ? 41.330 0.756 -11.398 1.00 89.06 92 LEU A N 1
ATOM 739 C CA . LEU A 1 92 ? 41.081 0.788 -9.967 1.00 89.06 92 LEU A CA 1
ATOM 740 C C . LEU A 1 92 ? 41.682 -0.479 -9.363 1.00 89.06 92 LEU A C 1
ATOM 742 O O . LEU A 1 92 ? 41.297 -1.588 -9.744 1.00 89.06 92 LEU A O 1
ATOM 746 N N . LYS A 1 93 ? 42.635 -0.322 -8.441 1.00 90.75 93 LYS A N 1
ATOM 747 C CA . LYS A 1 93 ? 43.278 -1.429 -7.722 1.00 90.75 93 LYS A CA 1
ATOM 748 C C . LYS A 1 93 ? 42.907 -1.380 -6.241 1.00 90.75 93 LYS A C 1
ATOM 750 O O . LYS A 1 93 ? 42.867 -0.306 -5.647 1.00 90.75 93 LYS A O 1
ATOM 755 N N . LYS A 1 94 ? 42.672 -2.542 -5.635 1.00 90.12 94 LYS A N 1
ATOM 756 C CA . LYS A 1 94 ? 42.432 -2.702 -4.196 1.00 90.12 94 LYS A CA 1
ATOM 757 C C . LYS A 1 94 ? 43.520 -3.577 -3.590 1.00 90.12 94 LYS A C 1
ATOM 759 O O . LYS A 1 94 ? 43.933 -4.557 -4.200 1.00 90.12 94 LYS A O 1
ATOM 764 N N . LYS A 1 95 ? 43.979 -3.220 -2.392 1.00 92.06 95 LYS A N 1
ATOM 765 C CA . LYS A 1 95 ? 44.950 -4.010 -1.635 1.00 92.06 95 LYS A CA 1
ATOM 766 C C . LYS A 1 95 ? 44.251 -5.190 -0.957 1.00 92.06 95 LYS A C 1
ATOM 768 O O . LYS A 1 95 ? 43.295 -4.990 -0.206 1.00 92.06 95 LYS A O 1
ATOM 773 N N . ASP A 1 96 ? 44.729 -6.398 -1.214 1.00 83.31 96 ASP A N 1
ATOM 774 C CA . ASP A 1 96 ? 44.279 -7.614 -0.547 1.00 83.31 96 ASP A CA 1
ATOM 775 C C . ASP A 1 96 ? 44.917 -7.755 0.844 1.00 83.31 96 ASP A C 1
ATOM 777 O O . ASP A 1 96 ? 45.898 -7.092 1.188 1.00 83.31 96 ASP A O 1
ATOM 781 N N . LYS A 1 97 ? 44.367 -8.661 1.664 1.00 84.31 97 LYS A N 1
ATOM 782 C CA . LYS A 1 97 ? 44.848 -8.938 3.033 1.00 84.31 97 LYS A CA 1
ATOM 783 C C . LYS A 1 97 ? 46.311 -9.410 3.079 1.00 84.31 97 LYS A C 1
ATOM 785 O O . LYS A 1 97 ? 46.969 -9.236 4.097 1.00 84.31 97 LYS A O 1
ATOM 790 N N . SER A 1 98 ? 46.818 -9.974 1.981 1.00 83.88 98 SER A N 1
ATOM 791 C CA . SER A 1 98 ? 48.221 -10.373 1.781 1.00 83.88 98 SER A CA 1
ATOM 792 C C . SER A 1 98 ? 49.139 -9.212 1.375 1.00 83.88 98 SER A C 1
ATOM 794 O O . SER A 1 98 ? 50.312 -9.425 1.083 1.00 83.88 98 SER A O 1
ATOM 796 N N . GLY A 1 99 ? 48.611 -7.989 1.300 1.00 84.88 99 GLY A N 1
ATOM 797 C CA . GLY A 1 99 ? 49.356 -6.784 0.955 1.00 84.88 99 GLY A CA 1
ATOM 798 C C . GLY A 1 99 ? 49.503 -6.504 -0.542 1.00 84.88 99 GLY A C 1
ATOM 799 O O . GLY A 1 99 ? 49.991 -5.431 -0.885 1.00 84.88 99 GLY A O 1
ATOM 800 N N . HIS A 1 100 ? 49.050 -7.407 -1.415 1.00 87.12 100 HIS A N 1
ATOM 801 C CA . HIS A 1 100 ? 49.157 -7.263 -2.870 1.00 87.12 100 HIS A CA 1
ATOM 802 C C . HIS A 1 100 ? 48.004 -6.442 -3.455 1.00 87.12 100 HIS A C 1
ATOM 804 O O . HIS A 1 100 ? 46.869 -6.543 -2.992 1.00 87.12 100 HIS A O 1
ATOM 810 N N . TYR A 1 101 ? 48.275 -5.639 -4.485 1.00 86.12 101 TYR A N 1
ATOM 811 C CA . TYR A 1 101 ? 47.247 -4.867 -5.184 1.00 86.12 101 TYR A CA 1
ATOM 812 C C . TYR A 1 101 ? 46.632 -5.672 -6.327 1.00 86.12 101 TYR A C 1
ATOM 814 O O . TYR A 1 101 ? 47.322 -6.064 -7.263 1.00 86.12 101 TYR A O 1
ATOM 822 N N . LYS A 1 102 ? 45.311 -5.845 -6.294 1.00 88.94 102 LYS A N 1
ATOM 823 C CA . LYS A 1 102 ? 44.536 -6.498 -7.348 1.00 88.94 102 LYS A CA 1
ATOM 824 C C . LYS A 1 102 ? 43.677 -5.484 -8.095 1.00 88.94 102 LYS A C 1
ATOM 826 O O . LYS A 1 102 ? 42.983 -4.675 -7.481 1.00 88.94 102 LYS A O 1
ATOM 831 N N . THR A 1 103 ? 43.690 -5.543 -9.424 1.00 89.00 103 THR A N 1
ATOM 832 C CA . THR A 1 103 ? 42.798 -4.740 -10.272 1.00 89.00 103 THR A CA 1
ATOM 833 C C . THR A 1 103 ? 41.354 -5.208 -10.105 1.00 89.00 103 THR A C 1
ATOM 835 O O . THR A 1 103 ? 41.057 -6.381 -10.328 1.00 89.00 103 THR A O 1
ATOM 838 N N . ILE A 1 104 ? 40.464 -4.290 -9.726 1.00 89.38 104 ILE A N 1
ATOM 839 C CA . ILE A 1 104 ? 39.029 -4.558 -9.555 1.00 89.38 104 ILE A CA 1
ATOM 840 C C . ILE A 1 104 ? 38.201 -4.026 -10.723 1.00 89.38 104 ILE A C 1
ATOM 842 O O . ILE A 1 104 ? 37.278 -4.700 -11.165 1.00 89.38 104 ILE A O 1
ATOM 846 N N . CYS A 1 105 ? 38.568 -2.865 -11.268 1.00 89.50 105 CYS A N 1
ATOM 847 C CA . CYS A 1 105 ? 37.878 -2.264 -12.406 1.00 89.50 105 CYS A CA 1
ATOM 848 C C . CYS A 1 105 ? 38.895 -1.727 -13.415 1.00 89.50 105 CYS A C 1
ATOM 850 O O . CYS A 1 105 ? 39.932 -1.176 -13.034 1.00 89.50 105 CYS A O 1
ATOM 852 N N . LYS A 1 106 ? 38.574 -1.874 -14.702 1.00 89.56 106 LYS A N 1
ATOM 853 C CA . LYS A 1 106 ? 39.356 -1.381 -15.839 1.00 89.56 106 LYS A CA 1
ATOM 854 C C . LYS A 1 106 ? 38.424 -0.595 -16.759 1.00 89.56 106 LYS A C 1
ATOM 856 O O . LYS A 1 106 ? 37.484 -1.172 -17.295 1.00 89.56 106 LYS A O 1
ATOM 861 N N . TRP A 1 107 ? 38.695 0.691 -16.949 1.00 87.56 107 TRP A N 1
ATOM 862 C CA . TRP A 1 107 ? 37.907 1.584 -17.803 1.00 87.56 107 TRP A CA 1
ATOM 863 C C . TRP A 1 107 ? 38.728 1.998 -19.011 1.00 87.56 107 TRP A C 1
ATOM 865 O O . TRP A 1 107 ? 39.862 2.426 -18.842 1.00 87.56 107 TRP A O 1
ATOM 875 N N . SER A 1 108 ? 38.190 1.864 -20.221 1.00 86.69 108 SER A N 1
ATOM 876 C CA . SER A 1 108 ? 38.870 2.346 -21.429 1.00 86.69 108 SER A CA 1
ATOM 877 C C . SER A 1 108 ? 38.819 3.869 -21.492 1.00 86.69 108 SER A C 1
ATOM 879 O O . SER A 1 108 ? 37.766 4.453 -21.263 1.00 86.69 108 SER A O 1
ATOM 881 N N . LYS A 1 109 ? 39.949 4.503 -21.808 1.00 87.50 109 LYS A N 1
ATOM 882 C CA . LYS A 1 109 ? 40.035 5.931 -22.145 1.00 87.50 109 LYS A CA 1
ATOM 883 C C . LYS A 1 109 ? 39.578 6.188 -23.576 1.00 87.50 109 LYS A C 1
ATOM 885 O O . LYS A 1 109 ? 39.123 7.281 -23.890 1.00 87.50 109 LYS A O 1
ATOM 890 N N . THR A 1 110 ? 39.726 5.192 -24.447 1.00 85.06 110 THR A N 1
ATOM 891 C CA . THR A 1 110 ? 39.235 5.276 -25.818 1.00 85.06 110 THR A CA 1
ATOM 892 C C . THR A 1 110 ? 37.741 4.960 -25.853 1.00 85.06 110 THR A C 1
ATOM 894 O O . THR A 1 110 ? 37.308 4.015 -25.175 1.00 85.06 110 THR A O 1
ATOM 897 N N . PRO A 1 111 ? 36.950 5.725 -26.628 1.00 80.44 111 PRO A N 1
ATOM 898 C CA . PRO A 1 111 ? 35.538 5.435 -26.812 1.00 80.44 111 PRO A CA 1
ATOM 899 C C . PRO A 1 111 ? 35.366 4.055 -27.448 1.00 80.44 111 PRO A C 1
ATOM 901 O O . PRO A 1 111 ? 36.249 3.551 -28.150 1.00 80.44 111 PRO A O 1
ATOM 904 N N . TYR A 1 112 ? 34.221 3.427 -27.185 1.00 75.75 112 TYR A N 1
ATOM 905 C CA . TYR A 1 112 ? 33.909 2.138 -27.788 1.00 75.75 112 TYR A CA 1
ATOM 906 C C . TYR A 1 112 ? 33.880 2.277 -29.321 1.00 75.75 112 TYR A C 1
ATOM 908 O O . TYR A 1 112 ? 33.309 3.253 -29.815 1.00 75.75 112 TYR A O 1
ATOM 916 N N . PRO A 1 113 ? 34.469 1.340 -30.089 1.00 80.50 113 PRO A N 1
ATOM 917 C CA . PRO A 1 113 ? 34.486 1.461 -31.540 1.00 80.50 113 PRO A CA 1
ATOM 918 C C . PRO A 1 113 ? 33.058 1.441 -32.091 1.00 80.50 113 PRO A C 1
ATOM 920 O O . PRO A 1 113 ? 32.279 0.527 -31.803 1.00 80.50 113 PRO A O 1
ATOM 923 N N . GLN A 1 114 ? 32.713 2.446 -32.891 1.00 80.25 114 GLN A N 1
ATOM 924 C CA . GLN A 1 114 ? 31.417 2.515 -33.560 1.00 80.25 114 GLN A CA 1
ATOM 925 C C . GLN A 1 114 ? 31.367 1.488 -34.708 1.00 80.25 114 GLN A C 1
ATOM 927 O O . GLN A 1 114 ? 32.381 1.201 -35.340 1.00 80.25 114 GLN A O 1
ATOM 932 N N . GLY A 1 115 ? 30.201 0.884 -34.956 1.00 77.44 115 GLY A N 1
ATOM 933 C CA . GLY A 1 115 ? 30.000 -0.067 -36.064 1.00 77.44 115 GLY A CA 1
ATOM 934 C C . GLY A 1 115 ? 30.365 -1.533 -35.784 1.00 77.44 115 GLY A C 1
ATOM 935 O O . GLY A 1 115 ? 30.205 -2.380 -36.663 1.00 77.44 115 GLY A O 1
ATOM 936 N N . ILE A 1 116 ? 30.802 -1.883 -34.570 1.00 77.31 116 ILE A N 1
ATOM 937 C CA . ILE A 1 116 ? 30.991 -3.289 -34.180 1.00 77.31 116 ILE A CA 1
ATOM 938 C C . ILE A 1 116 ? 29.655 -3.882 -33.729 1.00 77.31 116 ILE A C 1
ATOM 940 O O . ILE A 1 116 ? 28.928 -3.294 -32.930 1.00 77.31 116 ILE A O 1
ATOM 944 N N . ARG A 1 117 ? 29.344 -5.097 -34.195 1.00 75.62 117 ARG A N 1
ATOM 945 C CA . ARG A 1 117 ? 28.195 -5.865 -33.702 1.00 75.62 117 ARG A CA 1
ATOM 946 C C . ARG A 1 117 ? 28.299 -6.058 -32.183 1.00 75.62 117 ARG A C 1
ATOM 948 O O . ARG A 1 117 ? 29.273 -6.643 -31.704 1.00 75.62 117 ARG A O 1
ATOM 955 N N . THR A 1 118 ? 27.248 -5.684 -31.449 1.00 72.69 118 THR A N 1
ATOM 956 C CA . THR A 1 118 ? 27.109 -5.978 -30.014 1.00 72.69 118 THR A CA 1
ATOM 957 C C . THR A 1 118 ? 27.400 -7.456 -29.754 1.00 72.69 118 THR A C 1
ATOM 959 O O . THR A 1 118 ? 26.839 -8.348 -30.407 1.00 72.69 118 THR A O 1
ATOM 962 N N . ARG A 1 119 ? 28.330 -7.733 -28.830 1.00 69.81 119 ARG A N 1
ATOM 963 C CA . ARG A 1 119 ? 28.730 -9.106 -28.489 1.00 69.81 119 ARG A CA 1
ATOM 964 C C . ARG A 1 119 ? 27.495 -9.920 -28.082 1.00 69.81 119 ARG A C 1
ATOM 966 O O . ARG A 1 119 ? 26.541 -9.382 -27.538 1.00 69.81 119 ARG A O 1
ATOM 973 N N . ARG A 1 120 ? 27.518 -11.242 -28.296 1.00 77.50 120 ARG A N 1
ATOM 974 C CA . ARG A 1 120 ? 26.405 -12.164 -27.957 1.00 77.50 120 ARG A CA 1
ATOM 975 C C . ARG A 1 120 ? 26.138 -12.317 -26.445 1.00 77.50 120 ARG A C 1
ATOM 977 O O . ARG A 1 120 ? 25.424 -13.227 -26.046 1.00 77.50 120 ARG A O 1
ATOM 984 N N . GLN A 1 121 ? 26.740 -11.476 -25.617 1.00 80.50 121 GLN A N 1
ATOM 985 C CA . GLN A 1 121 ? 26.699 -11.511 -24.162 1.00 80.50 121 GLN A CA 1
ATOM 986 C C . GLN A 1 121 ? 26.414 -10.100 -23.654 1.00 80.50 121 GLN A C 1
ATOM 988 O O . GLN A 1 121 ? 26.829 -9.136 -24.297 1.00 80.50 121 GLN A O 1
ATOM 993 N N . ASN A 1 122 ? 25.746 -9.991 -22.505 1.00 73.38 122 ASN A N 1
ATOM 994 C CA . ASN A 1 122 ? 25.294 -8.713 -21.950 1.00 73.38 122 ASN A CA 1
ATOM 995 C C . ASN A 1 122 ? 24.413 -7.909 -22.930 1.00 73.38 122 ASN A C 1
ATOM 997 O O . ASN A 1 122 ? 24.575 -6.704 -23.102 1.00 73.38 122 ASN A O 1
ATOM 1001 N N . ILE A 1 123 ? 23.514 -8.611 -23.628 1.00 80.25 123 ILE A N 1
ATOM 1002 C CA . ILE A 1 123 ? 22.466 -7.984 -24.432 1.00 80.25 123 ILE A CA 1
ATOM 1003 C C . ILE A 1 123 ? 21.290 -7.753 -23.489 1.00 80.25 123 ILE A C 1
ATOM 1005 O O . ILE A 1 123 ? 20.635 -8.712 -23.078 1.00 80.25 123 ILE A O 1
ATOM 1009 N N . VAL A 1 124 ? 21.030 -6.494 -23.148 1.00 78.00 124 VAL A N 1
ATOM 1010 C CA . VAL A 1 124 ? 19.787 -6.113 -22.473 1.00 78.00 124 VAL A CA 1
ATOM 1011 C C . VAL A 1 124 ? 18.659 -6.312 -23.486 1.00 78.00 124 VAL A C 1
ATOM 1013 O O . VAL A 1 124 ? 18.571 -5.592 -24.476 1.00 78.00 124 VAL A O 1
ATOM 1016 N N . THR A 1 125 ? 17.872 -7.371 -23.300 1.00 78.69 125 THR A N 1
ATOM 1017 C CA . THR A 1 125 ? 16.748 -7.728 -24.190 1.00 78.69 125 THR A CA 1
ATOM 1018 C C . THR A 1 125 ? 15.408 -7.245 -23.654 1.00 78.69 125 THR A C 1
ATOM 1020 O O . THR A 1 125 ? 14.447 -7.124 -24.411 1.00 78.69 125 THR A O 1
ATOM 1023 N N . GLU A 1 126 ? 15.349 -6.950 -22.360 1.00 80.88 126 GLU A N 1
ATOM 1024 C CA . GLU A 1 126 ? 14.157 -6.440 -21.707 1.00 80.88 126 GLU A CA 1
ATOM 1025 C C . GLU A 1 126 ? 14.056 -4.941 -21.958 1.00 80.88 126 GLU A C 1
ATOM 1027 O O . GLU A 1 126 ? 14.965 -4.173 -21.642 1.00 80.88 126 GLU A O 1
ATOM 1032 N N . GLN A 1 127 ? 12.948 -4.532 -22.567 1.00 79.62 127 GLN A N 1
ATOM 1033 C CA . GLN A 1 127 ? 12.648 -3.120 -22.722 1.00 79.62 127 GLN A CA 1
ATOM 1034 C C . GLN A 1 127 ? 12.084 -2.572 -21.407 1.00 79.62 127 GLN A C 1
ATOM 1036 O O . GLN A 1 127 ? 11.245 -3.238 -20.790 1.00 79.62 127 GLN A O 1
ATOM 1041 N N . PRO A 1 128 ? 12.509 -1.371 -20.984 1.00 85.94 128 PRO A N 1
ATOM 1042 C CA . PRO A 1 128 ? 11.910 -0.707 -19.838 1.00 85.94 128 PRO A CA 1
ATOM 1043 C C . PRO A 1 128 ? 10.444 -0.379 -20.147 1.00 85.94 128 PRO A C 1
ATOM 1045 O O . PRO A 1 128 ? 10.123 0.109 -21.230 1.00 85.94 128 PRO A O 1
ATOM 1048 N N . GLY A 1 129 ? 9.550 -0.658 -19.199 1.00 88.25 129 GLY A N 1
ATOM 1049 C CA . GLY A 1 129 ? 8.131 -0.329 -19.316 1.00 88.25 129 GLY A CA 1
ATOM 1050 C C . GLY A 1 129 ? 7.195 -1.370 -18.695 1.00 88.25 129 GLY A C 1
ATOM 1051 O O . GLY A 1 129 ? 7.646 -2.418 -18.226 1.00 88.25 129 GLY A O 1
ATOM 1052 N N . PRO A 1 130 ? 5.879 -1.087 -18.687 1.00 89.00 130 PRO A N 1
ATOM 1053 C CA . PRO A 1 130 ? 4.876 -1.994 -18.148 1.00 89.00 130 PRO A CA 1
ATOM 1054 C C . PRO A 1 130 ? 4.833 -3.301 -18.948 1.00 89.00 130 PRO A C 1
ATOM 1056 O O . PRO A 1 130 ? 4.727 -3.309 -20.178 1.00 89.00 130 PRO A O 1
ATOM 1059 N N . GLN A 1 131 ? 4.903 -4.422 -18.232 1.00 87.81 131 GLN A N 1
ATOM 1060 C CA . GLN A 1 131 ? 4.925 -5.765 -18.806 1.00 87.81 131 GLN A CA 1
ATOM 1061 C C . GLN A 1 131 ? 3.572 -6.472 -18.649 1.00 87.81 131 GLN A C 1
ATOM 1063 O O . GLN A 1 131 ? 2.781 -6.169 -17.756 1.00 87.81 131 GLN A O 1
ATOM 1068 N N . GLY A 1 132 ? 3.310 -7.452 -19.518 1.00 88.69 132 GLY A N 1
ATOM 1069 C CA . GLY A 1 132 ? 2.141 -8.327 -19.406 1.00 88.69 132 GLY A CA 1
ATOM 1070 C C . GLY A 1 132 ? 0.809 -7.572 -19.439 1.00 88.69 132 GLY A C 1
ATOM 1071 O O . GLY A 1 132 ? 0.564 -6.767 -20.338 1.00 88.69 132 GLY A O 1
ATOM 1072 N N . THR A 1 133 ? -0.054 -7.848 -18.460 1.00 86.94 133 THR A N 1
ATOM 1073 C CA . THR A 1 133 ? -1.390 -7.242 -18.334 1.00 86.94 133 THR A CA 1
ATOM 1074 C C . THR A 1 133 ? -1.337 -5.730 -18.133 1.00 86.94 133 THR A C 1
ATOM 1076 O O . THR A 1 133 ? -2.218 -5.035 -18.630 1.00 86.94 133 THR A O 1
ATOM 1079 N N . ALA A 1 134 ? -0.276 -5.204 -17.510 1.00 90.81 134 ALA A N 1
ATOM 1080 C CA . ALA A 1 134 ? -0.100 -3.768 -17.299 1.00 90.81 134 ALA A CA 1
ATOM 1081 C C . ALA A 1 134 ? 0.061 -2.982 -18.610 1.00 90.81 134 ALA A C 1
ATOM 1083 O O . ALA A 1 134 ? -0.253 -1.799 -18.658 1.00 90.81 134 ALA A O 1
ATOM 1084 N N . ARG A 1 135 ? 0.498 -3.632 -19.699 1.00 90.69 135 ARG A N 1
ATOM 1085 C CA . ARG A 1 135 ? 0.652 -2.984 -21.012 1.00 90.69 135 ARG A CA 1
ATOM 1086 C C . ARG A 1 135 ? -0.685 -2.633 -21.669 1.00 90.69 135 ARG A C 1
ATOM 1088 O O . ARG A 1 135 ? -0.738 -1.726 -22.493 1.00 90.69 135 ARG A O 1
ATOM 1095 N N . ALA A 1 136 ? -1.743 -3.381 -21.358 1.00 91.00 136 ALA A N 1
ATOM 1096 C CA . ALA A 1 136 ? -3.063 -3.193 -21.957 1.00 91.00 136 ALA A CA 1
ATOM 1097 C C . ALA A 1 136 ? -3.904 -2.129 -21.233 1.00 91.00 136 ALA A C 1
ATOM 1099 O O . ALA A 1 136 ? -4.962 -1.747 -21.731 1.00 91.00 136 ALA A O 1
ATOM 1100 N N . VAL A 1 137 ? -3.450 -1.667 -20.067 1.00 93.94 137 VAL A N 1
ATOM 1101 C CA . VAL A 1 137 ? -4.195 -0.741 -19.221 1.00 93.94 137 VAL A CA 1
ATOM 1102 C C . VAL A 1 137 ? -3.846 0.699 -19.580 1.00 93.94 137 VAL A C 1
ATOM 1104 O O . VAL A 1 137 ? -2.684 1.090 -19.573 1.00 93.94 137 VAL A O 1
ATOM 1107 N N . SER A 1 138 ? -4.873 1.492 -19.887 1.00 91.44 138 SER A N 1
ATOM 1108 C CA . SER A 1 138 ? -4.730 2.918 -20.217 1.00 91.44 138 SER A CA 1
ATOM 1109 C C . SER A 1 138 ? -5.403 3.840 -19.198 1.00 91.44 138 SER A C 1
ATOM 1111 O O . SER A 1 138 ? -5.180 5.049 -19.229 1.00 91.44 138 SER A O 1
ATOM 1113 N N . ASN A 1 139 ? -6.254 3.300 -18.327 1.00 94.12 139 ASN A N 1
ATOM 1114 C CA . ASN A 1 139 ? -6.997 4.069 -17.339 1.00 94.12 139 ASN A CA 1
ATOM 1115 C C . ASN A 1 139 ? -6.185 4.155 -16.032 1.00 94.12 139 ASN A C 1
ATOM 1117 O O . ASN A 1 139 ? -5.849 3.104 -15.485 1.00 94.12 139 ASN A O 1
ATOM 1121 N N . PRO A 1 140 ? -5.914 5.356 -15.484 1.00 92.62 140 PRO A N 1
ATOM 1122 C CA . PRO A 1 140 ? -5.185 5.510 -14.223 1.00 92.62 140 PRO A CA 1
ATOM 1123 C C . PRO A 1 140 ? -5.774 4.696 -13.067 1.00 92.62 140 PRO A C 1
ATOM 1125 O O . PRO A 1 140 ? -5.031 4.135 -12.268 1.00 92.62 140 PRO A O 1
ATOM 1128 N N . PHE A 1 141 ? -7.103 4.579 -13.003 1.00 90.88 141 PHE A N 1
ATOM 1129 C CA . PHE A 1 141 ? -7.770 3.790 -11.969 1.00 90.88 141 PHE A CA 1
ATOM 1130 C C . PHE A 1 141 ? -7.528 2.284 -12.135 1.00 90.88 141 PHE A C 1
ATOM 1132 O O . PHE A 1 141 ? -7.301 1.575 -11.159 1.00 90.88 141 PHE A O 1
ATOM 1139 N N . GLU A 1 142 ? -7.530 1.786 -13.370 1.00 93.06 142 GLU A N 1
ATOM 1140 C CA . GLU A 1 142 ? -7.204 0.384 -13.644 1.00 93.06 142 GLU A CA 1
ATOM 1141 C C . GLU A 1 142 ? -5.721 0.103 -13.379 1.00 93.06 142 GLU A C 1
ATOM 1143 O O . GLU A 1 142 ? -5.396 -0.944 -12.826 1.00 93.06 142 GLU A O 1
ATOM 1148 N N . SER A 1 143 ? -4.828 1.050 -13.692 1.00 93.94 143 SER A N 1
ATOM 1149 C CA . SER A 1 143 ? -3.402 0.948 -13.359 1.00 93.94 143 SER A CA 1
ATOM 1150 C C . SER A 1 143 ? -3.194 0.900 -11.847 1.00 93.94 143 SER A C 1
ATOM 1152 O O . SER A 1 143 ? -2.396 0.107 -11.357 1.00 93.94 143 SER A O 1
ATOM 1154 N N . TRP A 1 144 ? -3.950 1.704 -11.097 1.00 94.06 144 TRP A N 1
ATOM 1155 C CA . TRP A 1 144 ? -3.930 1.700 -9.638 1.00 94.06 144 TRP A CA 1
ATOM 1156 C C . TRP A 1 144 ? -4.373 0.349 -9.057 1.00 94.06 144 TRP A C 1
ATOM 1158 O O . TRP A 1 144 ? -3.725 -0.175 -8.151 1.00 94.06 144 TRP A O 1
ATOM 1168 N N . LEU A 1 145 ? -5.407 -0.275 -9.631 1.00 93.81 145 LEU A N 1
ATOM 1169 C CA . LEU A 1 145 ? -5.876 -1.602 -9.215 1.00 93.81 145 LEU A CA 1
ATOM 1170 C C . LEU A 1 145 ? -4.868 -2.733 -9.482 1.00 93.81 145 LEU A C 1
ATOM 1172 O O . LEU A 1 145 ? -4.985 -3.796 -8.875 1.00 93.81 145 LEU A O 1
ATOM 1176 N N . LEU A 1 146 ? -3.880 -2.533 -10.362 1.00 93.38 146 LEU A N 1
ATOM 1177 C CA . LEU A 1 146 ? -2.773 -3.484 -10.528 1.00 93.38 146 LEU A CA 1
ATOM 1178 C C . LEU A 1 146 ? -1.775 -3.427 -9.365 1.00 93.38 146 LEU A C 1
ATOM 1180 O O . LEU A 1 146 ? -1.116 -4.426 -9.089 1.00 93.38 146 LEU A O 1
ATOM 1184 N N . LEU A 1 147 ? -1.659 -2.273 -8.701 1.00 93.00 147 LEU A N 1
ATOM 1185 C CA . LEU A 1 147 ? -0.798 -2.079 -7.531 1.00 93.00 147 LEU A CA 1
ATOM 1186 C C . LEU A 1 147 ? -1.511 -2.515 -6.247 1.00 93.00 147 LEU A C 1
ATOM 1188 O O . LEU A 1 147 ? -0.937 -3.214 -5.418 1.00 93.00 147 LEU A O 1
ATOM 1192 N N . LEU A 1 148 ? -2.776 -2.112 -6.107 1.00 93.50 148 LEU A N 1
ATOM 1193 C CA . LEU A 1 148 ? -3.652 -2.423 -4.980 1.00 93.50 148 LEU A CA 1
ATOM 1194 C C . LEU A 1 148 ? -4.869 -3.198 -5.483 1.00 93.50 148 LEU A C 1
ATOM 1196 O O . LEU A 1 148 ? -5.917 -2.635 -5.809 1.00 93.50 148 LEU A O 1
ATOM 1200 N N . GLY A 1 149 ? -4.704 -4.518 -5.553 1.00 94.31 149 GLY A N 1
ATOM 1201 C CA . GLY A 1 149 ? -5.730 -5.428 -6.049 1.00 94.31 149 GLY A CA 1
ATOM 1202 C C . GLY A 1 149 ? -6.996 -5.436 -5.192 1.00 94.31 149 GLY A C 1
ATOM 1203 O O . GLY A 1 149 ? -6.962 -5.201 -3.984 1.00 94.31 149 GLY A O 1
ATOM 1204 N N . VAL A 1 150 ? -8.128 -5.782 -5.810 1.00 93.25 150 VAL A N 1
ATOM 1205 C CA . VAL A 1 150 ? -9.423 -5.897 -5.112 1.00 93.25 150 VAL A CA 1
ATOM 1206 C C . VAL A 1 150 ? -9.346 -6.890 -3.950 1.00 93.25 150 VAL A C 1
ATOM 1208 O O . VAL A 1 150 ? -9.866 -6.601 -2.875 1.00 93.25 150 VAL A O 1
ATOM 1211 N N . ASP A 1 151 ? -8.642 -8.006 -4.139 1.00 95.12 151 ASP A N 1
ATOM 1212 C CA . ASP A 1 151 ? -8.450 -9.026 -3.105 1.00 95.12 151 ASP A CA 1
ATOM 1213 C C . ASP A 1 151 ? -7.635 -8.489 -1.920 1.00 95.12 151 ASP A C 1
ATOM 1215 O O . ASP A 1 151 ? -7.931 -8.803 -0.771 1.00 95.12 151 ASP A O 1
ATOM 1219 N N . MET A 1 152 ? -6.644 -7.625 -2.178 1.00 96.00 152 MET A N 1
ATOM 1220 C CA . MET A 1 152 ? -5.875 -6.969 -1.115 1.00 96.00 152 MET A CA 1
ATOM 1221 C C . MET A 1 152 ? -6.754 -6.007 -0.322 1.00 96.00 152 MET A C 1
ATOM 1223 O O . MET A 1 152 ? -6.735 -6.036 0.904 1.00 96.00 152 MET A O 1
ATOM 1227 N N . LEU A 1 153 ? -7.557 -5.189 -1.010 1.00 96.50 153 LEU A N 1
ATOM 1228 C CA . LEU A 1 153 ? -8.489 -4.267 -0.357 1.00 96.50 153 LEU A CA 1
ATOM 1229 C C . LEU A 1 153 ? -9.509 -5.022 0.499 1.00 96.50 153 LEU A C 1
ATOM 1231 O O . LEU A 1 153 ? -9.769 -4.631 1.632 1.00 96.50 153 LEU A O 1
ATOM 1235 N N . GLN A 1 154 ? -10.054 -6.126 -0.015 1.00 96.19 154 GLN A N 1
ATOM 1236 C CA . GLN A 1 154 ? -10.936 -7.001 0.756 1.00 96.19 154 GLN A CA 1
ATOM 1237 C C . GLN A 1 154 ? -10.229 -7.578 1.976 1.00 96.19 154 GLN A C 1
ATOM 1239 O O . GLN A 1 154 ? -10.799 -7.574 3.062 1.00 96.19 154 GLN A O 1
ATOM 1244 N N . HIS A 1 155 ? -8.983 -8.021 1.824 1.00 95.81 155 HIS A N 1
ATOM 1245 C CA . HIS A 1 155 ? -8.228 -8.578 2.935 1.00 95.81 155 HIS A CA 1
ATOM 1246 C C . HIS A 1 155 ? -7.953 -7.546 4.037 1.00 95.81 155 HIS A C 1
ATOM 1248 O O . HIS A 1 155 ? -8.066 -7.876 5.214 1.00 95.81 155 HIS A O 1
ATOM 1254 N N . ILE A 1 156 ? -7.662 -6.294 3.669 1.00 96.44 156 ILE A N 1
ATOM 1255 C CA . ILE A 1 156 ? -7.528 -5.189 4.628 1.00 96.44 156 ILE A CA 1
ATOM 1256 C C . ILE A 1 156 ? -8.842 -5.005 5.392 1.00 96.44 156 ILE A C 1
ATOM 1258 O O . ILE A 1 156 ? -8.825 -5.046 6.615 1.00 96.44 156 ILE A O 1
ATOM 1262 N N . VAL A 1 157 ? -9.978 -4.896 4.691 1.00 97.06 157 VAL A N 1
ATOM 1263 C CA . VAL A 1 157 ? -11.303 -4.762 5.329 1.00 97.06 157 VAL A CA 1
ATOM 1264 C C . VAL A 1 157 ? -11.589 -5.924 6.286 1.00 97.06 157 VAL A C 1
ATOM 1266 O O . VAL A 1 157 ? -12.020 -5.694 7.412 1.00 97.06 157 VAL A O 1
ATOM 1269 N N . GLU A 1 158 ? -11.320 -7.169 5.876 1.00 96.06 158 GLU A N 1
ATOM 1270 C CA . GLU A 1 158 ? -11.509 -8.353 6.725 1.00 96.06 158 GLU A CA 1
ATOM 1271 C C . GLU A 1 158 ? -10.689 -8.260 8.022 1.00 96.06 158 GLU A C 1
ATOM 1273 O O . GLU A 1 158 ? -11.226 -8.467 9.110 1.00 96.06 158 GLU A O 1
ATOM 1278 N N . CYS A 1 159 ? -9.400 -7.928 7.919 1.00 95.69 159 CYS A N 1
ATOM 1279 C CA . CYS A 1 159 ? -8.513 -7.789 9.074 1.00 95.69 159 CYS A CA 1
ATOM 1280 C C . CYS A 1 159 ? -8.924 -6.619 9.979 1.00 95.69 159 CYS A C 1
ATOM 1282 O O . CYS A 1 159 ? -8.976 -6.774 11.200 1.00 95.69 159 CYS A O 1
ATOM 1284 N N . THR A 1 160 ? -9.268 -5.469 9.397 1.00 95.62 160 THR A N 1
ATOM 1285 C CA . THR A 1 160 ? -9.730 -4.293 10.142 1.00 95.62 160 THR A CA 1
ATOM 1286 C C . THR A 1 160 ? -11.019 -4.594 10.901 1.00 95.62 160 THR A C 1
ATOM 1288 O O . THR A 1 160 ? -11.111 -4.273 12.082 1.00 95.62 160 THR A O 1
ATOM 1291 N N . ASN A 1 161 ? -11.978 -5.296 10.290 1.00 96.06 161 ASN A N 1
ATOM 1292 C CA . ASN A 1 161 ? -13.226 -5.673 10.960 1.00 96.06 161 ASN A CA 1
ATOM 1293 C C . ASN A 1 161 ? -13.008 -6.662 12.114 1.00 96.06 161 ASN A C 1
ATOM 1295 O O . ASN A 1 161 ? -13.729 -6.600 13.108 1.00 96.06 161 ASN A O 1
ATOM 1299 N N . ILE A 1 162 ? -11.982 -7.521 12.048 1.00 94.69 162 ILE A N 1
ATOM 1300 C CA . ILE A 1 162 ? -11.586 -8.364 13.191 1.00 94.69 1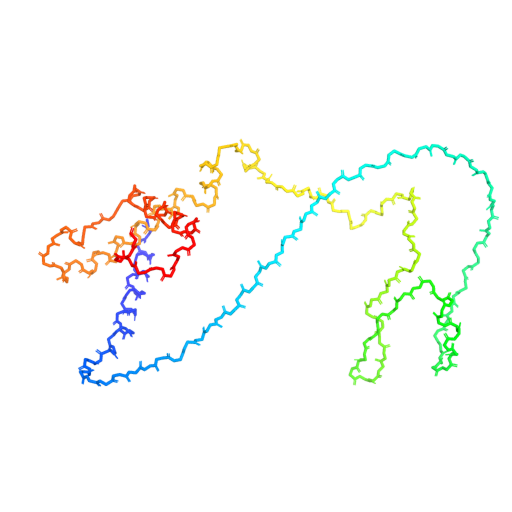62 ILE A CA 1
ATOM 1301 C C . ILE A 1 162 ? -11.118 -7.500 14.373 1.00 94.69 162 ILE A C 1
ATOM 1303 O O . ILE A 1 162 ? -11.515 -7.774 15.505 1.00 94.69 162 ILE A O 1
ATOM 1307 N N . LYS A 1 163 ? -10.322 -6.451 14.124 1.00 92.31 163 LYS A N 1
ATOM 1308 C CA . LYS A 1 163 ? -9.870 -5.522 15.176 1.00 92.31 163 LYS A CA 1
ATOM 1309 C C . LYS A 1 163 ? -11.007 -4.646 15.704 1.00 92.31 163 LYS A C 1
ATOM 1311 O O . LYS A 1 163 ? -11.127 -4.472 16.909 1.00 92.31 163 LYS A O 1
ATOM 1316 N N . ILE A 1 164 ? -11.885 -4.149 14.834 1.00 93.69 164 ILE A N 1
ATOM 1317 C CA . ILE A 1 164 ? -13.089 -3.411 15.249 1.00 93.69 164 ILE A CA 1
ATOM 1318 C C . ILE A 1 164 ? -13.920 -4.279 16.200 1.00 93.69 164 ILE A C 1
ATOM 1320 O O . ILE A 1 164 ? -14.244 -3.846 17.302 1.00 93.69 164 ILE A O 1
ATOM 1324 N N . ALA A 1 165 ? -14.176 -5.538 15.835 1.00 91.94 165 ALA A N 1
ATOM 1325 C CA . ALA A 1 165 ? -14.938 -6.463 16.668 1.00 91.94 165 ALA A CA 1
ATOM 1326 C C . ALA A 1 165 ? -14.302 -6.716 18.049 1.00 91.94 165 ALA A C 1
ATOM 1328 O O . ALA A 1 165 ? -15.039 -6.933 19.010 1.00 91.94 165 ALA A O 1
ATOM 1329 N N . SER A 1 166 ? -12.968 -6.677 18.180 1.00 89.88 166 SER A N 1
ATOM 1330 C CA . SER A 1 166 ? -12.309 -6.839 19.486 1.00 89.88 166 SER A CA 1
ATOM 1331 C C . SER A 1 166 ? -12.440 -5.601 20.377 1.00 89.88 166 SER A C 1
ATOM 1333 O O . SER A 1 166 ? -12.459 -5.736 21.595 1.00 89.88 166 SER A O 1
ATOM 1335 N N . MET A 1 167 ? -12.578 -4.410 19.789 1.00 89.56 167 MET A N 1
ATOM 1336 C CA . MET A 1 167 ? -12.666 -3.141 20.522 1.00 89.56 167 MET A CA 1
ATOM 1337 C C . MET A 1 167 ? -14.100 -2.639 20.716 1.00 89.56 167 MET A C 1
ATOM 1339 O O . MET A 1 167 ? -14.305 -1.710 21.492 1.00 89.56 167 MET A O 1
ATOM 1343 N N . GLN A 1 168 ? -15.099 -3.241 20.062 1.00 88.19 168 GLN A N 1
ATOM 1344 C CA . GLN A 1 168 ? -16.509 -2.830 20.141 1.00 88.19 168 GLN A CA 1
ATOM 1345 C C . GLN A 1 168 ? -17.028 -2.670 21.576 1.00 88.19 168 GLN A C 1
ATOM 1347 O O . GLN A 1 168 ? -17.839 -1.786 21.836 1.00 88.19 168 GLN A O 1
ATOM 1352 N N . THR A 1 169 ? -16.549 -3.482 22.522 1.00 88.31 169 THR A N 1
ATOM 1353 C CA . THR A 1 169 ? -16.943 -3.394 23.938 1.00 88.31 169 THR A CA 1
ATOM 1354 C C . THR A 1 169 ? -16.492 -2.108 24.628 1.00 88.31 169 THR A C 1
ATOM 1356 O O . THR A 1 169 ? -17.046 -1.763 25.668 1.00 88.31 169 THR A O 1
ATOM 1359 N N . ASN A 1 170 ? -15.509 -1.403 24.067 1.00 90.50 170 ASN A N 1
ATOM 1360 C CA . ASN A 1 170 ? -14.932 -0.189 24.644 1.00 90.50 170 ASN A CA 1
ATOM 1361 C C . ASN A 1 170 ? -15.722 1.075 24.270 1.00 90.50 170 ASN A C 1
ATOM 1363 O O . ASN A 1 170 ? -15.462 2.141 24.821 1.00 90.50 170 ASN A O 1
ATOM 1367 N N . TYR A 1 171 ? -16.688 0.971 23.351 1.00 89.00 171 TYR A N 1
ATOM 1368 C CA . TYR A 1 171 ? -17.463 2.105 22.855 1.00 89.00 171 TYR A CA 1
ATOM 1369 C C . TYR A 1 171 ? -18.915 2.037 23.334 1.00 89.00 171 TYR A C 1
ATOM 1371 O O . TYR A 1 171 ? -19.607 1.038 23.153 1.00 89.00 171 TYR A O 1
ATOM 1379 N N . GLU A 1 172 ? -19.414 3.137 23.904 1.00 87.00 172 GLU A N 1
ATOM 1380 C CA . GLU A 1 172 ? -20.817 3.238 24.336 1.00 87.00 172 GLU A CA 1
ATOM 1381 C C . GLU A 1 172 ? -21.788 3.355 23.151 1.00 87.00 172 GLU A C 1
ATOM 1383 O O . GLU A 1 172 ? -22.940 2.918 23.220 1.00 87.00 172 GLU A O 1
ATOM 1388 N N . ARG A 1 173 ? -21.340 3.979 22.056 1.00 88.94 173 ARG A N 1
ATOM 1389 C CA . ARG A 1 173 ? -22.146 4.226 20.860 1.00 88.94 173 ARG A CA 1
ATOM 1390 C C . ARG A 1 173 ? -21.735 3.270 19.754 1.00 88.94 173 ARG A C 1
ATOM 1392 O O . ARG A 1 173 ? -20.598 3.288 19.301 1.00 88.94 173 ARG A O 1
ATOM 1399 N N . GLN A 1 174 ? -22.709 2.531 19.231 1.00 82.62 174 GLN A N 1
ATOM 1400 C CA . GLN A 1 174 ? -22.489 1.585 18.134 1.00 82.62 174 GLN A CA 1
ATOM 1401 C C . GLN A 1 174 ? -21.881 2.238 16.880 1.00 82.62 174 GLN A C 1
ATOM 1403 O O . GLN A 1 174 ? -21.071 1.618 16.204 1.00 82.62 174 GLN A O 1
ATOM 1408 N N . ARG A 1 175 ? -22.241 3.498 16.595 1.00 88.62 175 ARG A N 1
ATOM 1409 C CA . ARG A 1 175 ? -21.730 4.253 15.439 1.00 88.62 175 ARG A CA 1
ATOM 1410 C C . ARG A 1 175 ? -20.213 4.457 15.479 1.00 88.62 175 ARG A C 1
ATOM 1412 O O . ARG A 1 175 ? -19.592 4.549 14.429 1.00 88.62 175 ARG A O 1
ATOM 1419 N N . ASP A 1 176 ? -19.636 4.553 16.670 1.00 87.81 176 ASP A N 1
ATOM 1420 C CA . ASP A 1 176 ? -18.226 4.915 16.832 1.00 87.81 176 ASP A CA 1
ATOM 1421 C C . ASP A 1 176 ? -17.303 3.698 16.601 1.00 87.81 176 ASP A C 1
ATOM 1423 O O . ASP A 1 176 ? -16.090 3.853 16.502 1.00 87.81 176 ASP A O 1
ATOM 1427 N N . CYS A 1 177 ? -17.876 2.491 16.477 1.00 91.56 177 CYS A N 1
ATOM 1428 C CA . CYS A 1 177 ? -17.158 1.232 16.267 1.00 91.56 177 CYS A CA 1
ATOM 1429 C C . CYS A 1 177 ? -17.928 0.285 15.319 1.00 91.56 177 CYS A C 1
ATOM 1431 O O . CYS A 1 177 ? -18.083 -0.914 15.576 1.00 91.56 177 CYS A O 1
ATOM 1433 N N . GLU A 1 178 ? -18.478 0.842 14.238 1.00 93.69 178 GLU A N 1
ATOM 1434 C CA . GLU A 1 178 ? -19.150 0.066 13.193 1.00 93.69 178 GLU A CA 1
ATOM 1435 C C . GLU A 1 178 ? -18.126 -0.601 12.259 1.00 93.69 178 GLU A C 1
ATOM 1437 O O . GLU A 1 178 ? -17.027 -0.087 12.051 1.00 93.69 178 GLU A O 1
ATOM 1442 N N . GLU A 1 179 ? -18.470 -1.772 11.716 1.00 95.25 179 GLU A N 1
ATOM 1443 C CA . GLU A 1 179 ? -17.629 -2.463 10.734 1.00 95.25 179 GLU A CA 1
ATOM 1444 C C . GLU A 1 179 ? -17.447 -1.612 9.476 1.00 95.25 179 GLU A C 1
ATOM 1446 O O . GLU A 1 179 ? -18.394 -1.003 8.977 1.00 95.25 179 GLU A O 1
ATOM 1451 N N . THR A 1 180 ? -16.237 -1.628 8.922 1.00 96.25 180 THR A N 1
ATOM 1452 C CA . THR A 1 180 ? -15.926 -0.888 7.705 1.00 96.25 180 THR A CA 1
ATOM 1453 C C . THR A 1 180 ? -16.200 -1.700 6.441 1.00 96.25 180 THR A C 1
ATOM 1455 O O . THR A 1 180 ? -16.294 -2.933 6.449 1.00 96.25 180 THR A O 1
ATOM 1458 N N . ASN A 1 181 ? -16.310 -1.001 5.312 1.00 96.25 181 ASN A N 1
ATOM 1459 C CA . ASN A 1 181 ? -16.507 -1.588 3.994 1.00 96.25 181 ASN A CA 1
ATOM 1460 C C . ASN A 1 181 ? -15.459 -1.109 2.969 1.00 96.25 181 ASN A C 1
ATOM 1462 O O . ASN A 1 181 ? -14.654 -0.209 3.196 1.00 96.25 181 ASN A O 1
ATOM 1466 N N . ILE A 1 182 ? -15.484 -1.714 1.777 1.00 96.12 182 ILE A N 1
ATOM 1467 C CA . ILE A 1 182 ? -14.536 -1.391 0.695 1.00 96.12 182 ILE A CA 1
ATOM 1468 C C . ILE A 1 182 ? -14.678 0.065 0.221 1.00 96.12 182 ILE A C 1
ATOM 1470 O O . ILE A 1 182 ? -13.703 0.648 -0.250 1.00 96.12 182 ILE A O 1
ATOM 1474 N N . ILE A 1 183 ? -15.880 0.645 0.287 1.00 96.44 183 ILE A N 1
ATOM 1475 C CA . ILE A 1 183 ? -16.126 2.022 -0.161 1.00 96.44 183 ILE A CA 1
ATOM 1476 C C . ILE A 1 183 ? -15.449 2.999 0.800 1.00 96.44 183 ILE A C 1
ATOM 1478 O O . ILE A 1 183 ? -14.752 3.900 0.347 1.00 96.44 183 ILE A O 1
ATOM 1482 N N . GLU A 1 184 ? -15.590 2.777 2.102 1.00 96.31 184 GLU A N 1
ATOM 1483 C CA . GLU A 1 184 ? -14.930 3.552 3.153 1.00 96.31 184 GLU A CA 1
ATOM 1484 C C . GLU A 1 184 ? -13.414 3.410 3.098 1.00 96.31 184 GLU A C 1
ATOM 1486 O O . GLU A 1 184 ? -12.721 4.422 3.110 1.00 96.31 184 GLU A O 1
ATOM 1491 N N . LEU A 1 185 ? -12.885 2.192 2.928 1.00 97.00 185 LEU A N 1
ATOM 1492 C CA . LEU A 1 185 ? -11.444 1.995 2.757 1.00 97.00 185 LEU A CA 1
ATOM 1493 C C . LEU A 1 185 ? -10.912 2.762 1.535 1.00 97.00 185 LEU A C 1
ATOM 1495 O O . LEU A 1 185 ? -9.871 3.413 1.603 1.00 97.00 185 LEU A O 1
ATOM 1499 N N . LYS A 1 186 ? -11.632 2.726 0.407 1.00 95.38 186 LYS A N 1
ATOM 1500 C CA . LYS A 1 186 ? -11.268 3.504 -0.788 1.00 95.38 186 LYS A CA 1
ATOM 1501 C C . LYS A 1 186 ? -11.365 5.008 -0.549 1.00 95.38 186 LYS A C 1
ATOM 1503 O O . LYS A 1 186 ? -10.517 5.743 -1.047 1.00 95.38 186 LYS A O 1
ATOM 1508 N N . ALA A 1 187 ? -12.374 5.462 0.193 1.00 96.31 187 ALA A N 1
ATOM 1509 C CA . ALA A 1 187 ? -12.518 6.863 0.564 1.00 96.31 187 ALA A CA 1
ATOM 1510 C C . ALA A 1 187 ? -11.346 7.320 1.447 1.00 96.31 187 ALA A C 1
ATOM 1512 O O . ALA A 1 187 ? -10.756 8.358 1.162 1.00 96.31 187 ALA A O 1
ATOM 1513 N N . LEU A 1 188 ? -10.946 6.510 2.433 1.00 95.38 188 LEU A N 1
ATOM 1514 C CA . LEU A 1 188 ? -9.787 6.763 3.289 1.00 95.38 188 LEU A CA 1
ATOM 1515 C C . LEU A 1 188 ? -8.494 6.879 2.473 1.00 95.38 188 LEU A C 1
ATOM 1517 O O . LEU A 1 188 ? -7.768 7.858 2.616 1.00 95.38 188 LEU A O 1
ATOM 1521 N N . ILE A 1 189 ? -8.230 5.936 1.563 1.00 95.62 189 ILE A N 1
ATOM 1522 C CA . ILE A 1 189 ? -7.059 6.006 0.672 1.00 95.62 189 ILE A CA 1
ATOM 1523 C C . ILE A 1 189 ? -7.113 7.265 -0.211 1.00 95.62 189 ILE A C 1
ATOM 1525 O O . ILE A 1 189 ? -6.095 7.917 -0.430 1.00 95.62 189 ILE A O 1
ATOM 1529 N N . GLY A 1 190 ? -8.301 7.639 -0.692 1.00 94.31 190 GLY A N 1
ATOM 1530 C CA . GLY A 1 190 ? -8.505 8.883 -1.434 1.00 94.31 190 GLY A CA 1
ATOM 1531 C C . GLY A 1 190 ? -8.131 10.123 -0.620 1.00 94.31 190 GLY A C 1
ATOM 1532 O O . GLY A 1 190 ? -7.443 11.001 -1.135 1.00 94.31 190 GLY A O 1
ATOM 1533 N N . ILE A 1 191 ? -8.518 10.169 0.658 1.00 93.62 191 ILE A N 1
ATOM 1534 C CA . ILE A 1 191 ? -8.125 11.239 1.585 1.00 93.62 191 ILE A CA 1
ATOM 1535 C C . ILE A 1 191 ? -6.602 11.255 1.764 1.00 93.62 191 ILE A C 1
ATOM 1537 O O . ILE A 1 191 ? -5.997 12.316 1.651 1.00 93.62 191 ILE A O 1
ATOM 1541 N N . MET A 1 192 ? -5.960 10.097 1.946 1.00 92.81 192 MET A N 1
ATOM 1542 C CA . MET A 1 192 ? -4.496 10.016 2.059 1.00 92.81 192 MET A CA 1
ATOM 1543 C C . MET A 1 192 ? -3.780 10.572 0.821 1.00 92.81 192 MET A C 1
ATOM 1545 O O . MET A 1 192 ? -2.767 11.257 0.953 1.00 92.81 192 MET A O 1
ATOM 1549 N N . TYR A 1 193 ? -4.311 10.333 -0.382 1.00 93.69 193 TYR A N 1
ATOM 1550 C CA . TYR A 1 193 ? -3.760 10.938 -1.595 1.00 93.69 193 TYR A CA 1
ATOM 1551 C C . TYR A 1 193 ? -3.933 12.454 -1.633 1.00 93.69 193 TYR A C 1
ATOM 1553 O O . TYR A 1 193 ? -3.002 13.146 -2.031 1.00 93.69 193 TYR A O 1
ATOM 1561 N N . LEU A 1 194 ? -5.077 12.983 -1.194 1.00 92.31 194 LEU A N 1
ATOM 1562 C CA . LEU A 1 194 ? -5.283 14.431 -1.105 1.00 92.31 194 LEU A CA 1
ATOM 1563 C C . LEU A 1 194 ? -4.327 15.081 -0.098 1.00 92.31 194 LEU A C 1
ATOM 1565 O O . LEU A 1 194 ? -3.742 16.115 -0.407 1.00 92.31 194 LEU A O 1
ATOM 1569 N N . ILE A 1 195 ? -4.112 14.445 1.057 1.00 92.44 195 ILE A N 1
ATOM 1570 C CA . ILE A 1 195 ? -3.139 14.893 2.063 1.00 92.44 195 ILE A CA 1
ATOM 1571 C C . ILE A 1 195 ? -1.725 14.919 1.470 1.00 92.44 195 ILE A C 1
ATOM 1573 O O . ILE A 1 195 ? -1.004 15.897 1.658 1.00 92.44 195 ILE A O 1
ATOM 1577 N N . GLY A 1 196 ? -1.344 13.877 0.723 1.00 91.00 196 GLY A N 1
ATOM 1578 C CA . GLY A 1 196 ? -0.047 13.808 0.048 1.00 91.00 196 GLY A CA 1
ATOM 1579 C C . GLY A 1 196 ? 0.130 14.880 -1.031 1.00 91.00 196 GLY A C 1
ATOM 1580 O O . GLY A 1 196 ? 1.198 15.471 -1.128 1.00 91.00 196 GLY A O 1
ATOM 1581 N N . ILE A 1 197 ? -0.921 15.179 -1.801 1.00 93.00 197 ILE A N 1
ATOM 1582 C CA . ILE A 1 197 ? -0.912 16.256 -2.807 1.00 93.00 197 ILE A CA 1
ATOM 1583 C C . ILE A 1 197 ? -0.779 17.636 -2.150 1.00 93.00 197 ILE A C 1
ATOM 1585 O O . ILE A 1 197 ? -0.144 18.520 -2.714 1.00 93.00 197 ILE A O 1
ATOM 1589 N N . HIS A 1 198 ? -1.382 17.831 -0.976 1.00 89.94 198 HIS A N 1
ATOM 1590 C CA . HIS A 1 198 ? -1.326 19.092 -0.234 1.00 89.94 198 HIS A CA 1
ATOM 1591 C C . HIS A 1 198 ? -0.102 19.186 0.698 1.00 89.94 198 HIS A C 1
ATOM 1593 O O . HIS A 1 198 ? -0.036 20.090 1.527 1.00 89.94 198 HIS A O 1
ATOM 1599 N N . GLU A 1 199 ? 0.840 18.235 0.618 1.00 87.81 199 GLU A N 1
ATOM 1600 C CA . GLU A 1 199 ? 2.050 18.180 1.458 1.00 87.81 199 GLU A CA 1
ATOM 1601 C C . GLU A 1 199 ? 1.751 18.318 2.966 1.00 87.81 199 GLU A C 1
ATOM 1603 O O . GLU A 1 199 ? 2.551 18.816 3.752 1.00 87.81 199 GLU A O 1
ATOM 1608 N N . SER A 1 200 ? 0.565 17.874 3.388 1.00 86.56 200 SER A N 1
ATOM 1609 C CA . SER A 1 200 ? 0.031 18.094 4.739 1.00 86.56 200 SER A CA 1
ATOM 1610 C C . SER A 1 200 ? 0.043 16.829 5.585 1.00 86.56 200 SER A C 1
ATOM 1612 O O . SER A 1 200 ? -0.778 16.662 6.480 1.00 86.56 200 SER A O 1
ATOM 1614 N N . SER A 1 201 ? 0.988 15.922 5.323 1.00 84.44 201 SER A N 1
ATOM 1615 C CA . SER A 1 201 ? 1.144 14.667 6.073 1.00 84.44 201 SER A CA 1
ATOM 1616 C C . SER A 1 201 ? 1.395 14.873 7.567 1.00 84.44 201 SER A C 1
ATOM 1618 O O . SER A 1 201 ? 1.148 13.963 8.353 1.00 84.44 201 SER A O 1
ATOM 1620 N N . HIS A 1 202 ? 1.888 16.052 7.947 1.00 85.31 202 HIS A N 1
ATOM 1621 C CA . HIS A 1 202 ? 2.192 16.433 9.327 1.00 85.31 202 HIS A CA 1
ATOM 1622 C C . HIS A 1 202 ? 1.159 17.385 9.943 1.00 85.31 202 HIS A C 1
ATOM 1624 O O . HIS A 1 202 ? 1.330 17.796 11.089 1.00 85.31 202 HIS A O 1
ATOM 1630 N N . ALA A 1 203 ? 0.111 17.757 9.199 1.00 83.75 203 ALA A N 1
ATOM 1631 C CA . ALA A 1 203 ? -0.964 18.572 9.745 1.00 83.75 203 ALA A CA 1
ATOM 1632 C C . ALA A 1 203 ? -1.772 17.757 10.763 1.00 83.75 203 ALA A C 1
ATOM 1634 O O . ALA A 1 203 ? -2.019 16.562 10.576 1.00 83.75 203 ALA A O 1
ATOM 1635 N N . LEU A 1 204 ? -2.183 18.412 11.847 1.00 81.62 204 LEU A N 1
ATOM 1636 C CA . LEU A 1 204 ? -3.115 17.826 12.802 1.00 81.62 204 LEU A CA 1
ATOM 1637 C C . LEU A 1 204 ? -4.455 17.592 12.105 1.00 81.62 204 LEU A C 1
ATOM 1639 O O . LEU A 1 204 ? -4.879 18.392 11.277 1.00 81.62 204 LEU A O 1
ATOM 1643 N N . ILE A 1 205 ? -5.140 16.509 12.467 1.00 79.06 205 ILE A N 1
ATOM 1644 C CA . ILE A 1 205 ? -6.446 16.159 11.885 1.00 79.06 205 ILE A CA 1
ATOM 1645 C C . ILE A 1 205 ? -7.468 17.291 12.068 1.00 79.06 205 ILE A C 1
ATOM 1647 O O . ILE A 1 205 ? -8.307 17.488 11.198 1.00 79.06 205 ILE A O 1
ATOM 1651 N N . ASP A 1 206 ? -7.369 18.049 13.162 1.00 81.62 206 ASP A N 1
ATOM 1652 C CA . ASP A 1 206 ? -8.259 19.178 13.452 1.00 81.62 206 ASP A CA 1
ATOM 1653 C C . ASP A 1 206 ? -8.020 20.401 12.543 1.00 81.62 206 ASP A C 1
ATOM 1655 O O . ASP A 1 206 ? -8.889 21.268 12.445 1.00 81.62 206 ASP A O 1
ATOM 1659 N N . ASP A 1 207 ? -6.860 20.465 11.880 1.00 73.75 207 ASP A N 1
ATOM 1660 C CA . ASP A 1 207 ? -6.447 21.572 11.011 1.00 73.75 207 ASP A CA 1
ATOM 1661 C C . ASP A 1 207 ? -6.698 21.291 9.509 1.00 73.75 207 ASP A C 1
ATOM 1663 O O . ASP A 1 207 ? -6.431 22.163 8.675 1.00 73.75 207 ASP A O 1
ATOM 1667 N N . ILE A 1 208 ? -7.199 20.094 9.159 1.00 62.88 208 ILE A N 1
ATOM 1668 C CA . ILE A 1 208 ? -7.547 19.651 7.788 1.00 62.88 208 ILE A CA 1
ATOM 1669 C C . ILE A 1 208 ? -9.045 19.849 7.524 1.00 62.88 208 ILE A C 1
ATOM 1671 O O . ILE A 1 208 ? -9.382 20.391 6.443 1.00 62.88 208 ILE A O 1
#

Organism: Parnassius apollo (NCBI:txid110799)

pLDDT: mean 73.65, std 21.1, range [35.19, 97.06]

Foldseek 3Di:
DDPVVLVVLVVVLVVVVVVVPPDDPDPDDDDDDDDPPPPPDPDDDDDDDDDDDDDDDDDDDDDDDDDDDDDDDDDDDDDPPVVVVVDQWDWDWDQDPVRDTDTDDIGGNDDDDPPDDDPPPPDPPDDDDDDDPCVVDDDPVVNVCVVVPPVNLVVVLVSVQSVLVVCCVVDPDCVVRDRDDSVVSVVVVVVVVVCVVVVNPPPDPVRD

Radius of gyration: 32.62 Å; chains: 1; bounding box: 82×42×83 Å

InterPro domains:
  IPR029526 PiggyBac transposable element-derived protein [PF13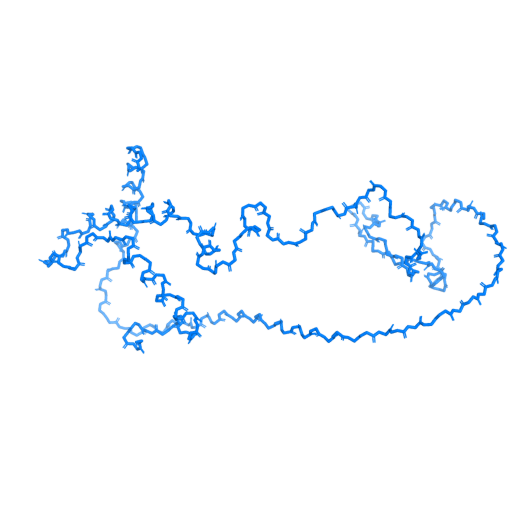843] (140-201)

Secondary structure (DSSP, 8-state):
--HHHHHHHHHHHHHHHHHHTT------------------------------------------------------S---HHHHTT-SEEEEEEE-TTS-EEEEEEEESSPPPTTPPPPSSS---SPSS--GGGGG---HHHHHHHHS-HHHHHHHHHHHHHHHHHHGGG-SSGGGGPPP-HHHHHHHHHHHHHHHHTT-TTS-GGG-